Protein AF-A0A7S2UQR7-F1 (afdb_monomer)

Radius of gyration: 22.43 Å; Cα contacts (8 Å, |Δi|>4): 328; chains: 1; bounding box: 61×54×71 Å

Secondary structure (DSSP, 8-state):
-----PPPPEEEEEEES-TTTTHHHHHHHHHHHHHHHTT---TTT-SEEEEEEEES-HHHHHHHHHHHHHTT-TTTEEEEE-PPPHHHHHHHHHHHHHHHHHHHHTT--S-----------------PPP--HHHHHHHHTTSTTS-GGGSTTTS--S-TTS---SEEEEEE----EETT-GGGTS---SSSSPPPP--HHHHEETTHHHHHHHHHHHHHHHHTTSEEEE-------

Structure (mmCIF, N/CA/C/O backbone):
data_AF-A0A7S2UQR7-F1
#
_entry.id   AF-A0A7S2UQR7-F1
#
loop_
_atom_site.group_PDB
_atom_site.id
_atom_site.type_symbol
_atom_site.label_atom_id
_atom_site.label_alt_id
_atom_site.label_comp_id
_atom_site.label_asym_id
_atom_site.label_entity_id
_atom_site.label_seq_id
_atom_site.pdbx_PDB_ins_code
_atom_site.Cartn_x
_atom_site.Cartn_y
_atom_site.Cartn_z
_ato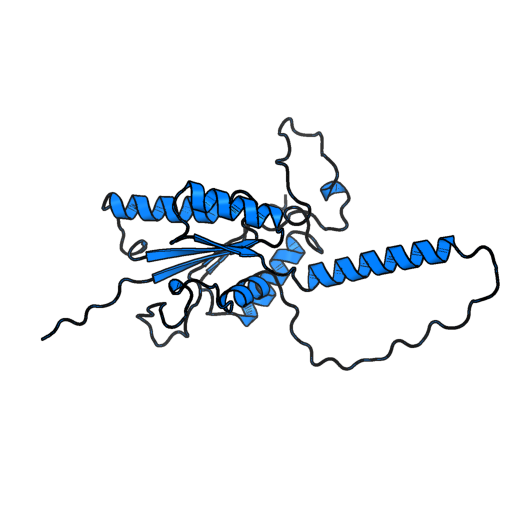m_site.occupancy
_atom_site.B_iso_or_equiv
_atom_site.auth_seq_id
_atom_site.auth_comp_id
_atom_site.auth_asym_id
_atom_site.auth_atom_id
_atom_site.pdbx_PDB_model_num
ATOM 1 N N . GLU A 1 1 ? -25.301 -5.519 37.101 1.00 41.19 1 GLU A N 1
ATOM 2 C CA . GLU A 1 1 ? -24.745 -5.962 35.806 1.00 41.19 1 GLU A CA 1
ATOM 3 C C . GLU A 1 1 ? -23.442 -5.220 35.563 1.00 41.19 1 GLU A C 1
ATOM 5 O O . GLU A 1 1 ? -23.430 -4.000 35.665 1.00 41.19 1 GLU A O 1
ATOM 10 N N . LYS A 1 2 ? -22.325 -5.925 35.349 1.00 42.78 2 LYS A N 1
ATOM 11 C CA . LYS A 1 2 ? -21.111 -5.275 34.840 1.00 42.78 2 LYS A CA 1
ATOM 12 C C . LYS A 1 2 ? -21.355 -5.074 33.348 1.00 42.78 2 LYS A C 1
ATOM 14 O O . LYS A 1 2 ? -21.487 -6.065 32.638 1.00 42.78 2 LYS A O 1
ATOM 19 N N . GLY A 1 3 ? -21.518 -3.822 32.922 1.00 45.03 3 GLY A N 1
ATOM 20 C CA . GLY A 1 3 ? -21.707 -3.488 31.513 1.00 45.03 3 GLY A CA 1
ATOM 21 C C . GLY A 1 3 ? -20.583 -4.109 30.695 1.00 45.03 3 GLY A C 1
ATOM 22 O O . GLY A 1 3 ? -19.411 -3.952 31.036 1.00 45.03 3 GLY A O 1
ATOM 23 N N . VAL A 1 4 ? -20.946 -4.873 29.669 1.00 48.19 4 VAL A N 1
ATOM 24 C CA . VAL A 1 4 ? -19.983 -5.387 28.699 1.00 48.19 4 VAL A CA 1
ATOM 25 C C . VAL A 1 4 ? -19.382 -4.165 28.014 1.00 48.19 4 VAL A C 1
ATOM 27 O O . VAL A 1 4 ? -20.073 -3.463 27.279 1.00 48.19 4 VAL A O 1
ATOM 30 N N . VAL A 1 5 ? -18.120 -3.864 28.318 1.00 47.12 5 VAL A N 1
ATOM 31 C CA . VAL A 1 5 ? -17.361 -2.843 27.596 1.00 47.12 5 VAL A CA 1
ATOM 32 C C . VAL A 1 5 ? -17.074 -3.436 26.228 1.00 47.12 5 VAL A C 1
ATOM 34 O O . VAL A 1 5 ? -16.226 -4.315 26.089 1.00 47.12 5 VAL A O 1
ATOM 37 N N . VAL A 1 6 ? -17.845 -3.007 25.238 1.00 49.56 6 VAL A N 1
ATOM 38 C CA . VAL A 1 6 ? -17.564 -3.312 23.841 1.00 49.56 6 VAL A CA 1
ATOM 39 C C . VAL A 1 6 ? -16.287 -2.549 23.477 1.00 49.56 6 VAL A C 1
ATOM 41 O O . VAL A 1 6 ? -16.260 -1.328 23.664 1.00 49.56 6 VAL A O 1
ATOM 44 N N . PRO A 1 7 ? -15.212 -3.222 23.031 1.00 52.62 7 PRO A N 1
ATOM 45 C CA . PRO A 1 7 ? -14.020 -2.519 22.587 1.00 52.62 7 PRO A CA 1
ATOM 46 C C . PRO A 1 7 ? -14.378 -1.611 21.400 1.00 52.62 7 PRO A C 1
ATOM 48 O O . PRO A 1 7 ? -15.213 -1.988 20.576 1.00 52.62 7 PRO A O 1
ATOM 51 N N . PRO A 1 8 ? -13.791 -0.407 21.309 1.00 61.16 8 PRO A N 1
ATOM 52 C CA . PRO A 1 8 ? -14.025 0.470 20.173 1.00 61.16 8 PRO A CA 1
ATOM 53 C C . PRO A 1 8 ? -13.631 -0.237 18.876 1.00 61.16 8 PRO A C 1
ATOM 55 O O . PRO A 1 8 ? -12.623 -0.943 18.822 1.00 61.16 8 PRO A O 1
ATOM 58 N N . LYS A 1 9 ? -14.438 -0.027 17.835 1.00 70.88 9 LYS A N 1
ATOM 59 C CA . LYS A 1 9 ? -14.241 -0.622 16.514 1.00 70.88 9 LYS A CA 1
ATOM 60 C C . LYS A 1 9 ? -12.843 -0.280 15.985 1.00 70.88 9 LYS A C 1
ATOM 62 O O . LYS A 1 9 ? -12.452 0.887 16.002 1.00 70.88 9 LYS A O 1
ATOM 67 N N . SER A 1 10 ? -12.087 -1.286 15.552 1.00 83.44 10 SER A N 1
ATOM 68 C CA . SER A 1 10 ? -10.782 -1.093 14.910 1.00 83.44 10 SER A CA 1
ATOM 69 C C . SER A 1 10 ? -10.934 -1.235 13.402 1.00 83.44 10 SER A C 1
ATOM 71 O O . SER A 1 10 ? -11.548 -2.190 12.929 1.00 83.44 10 SER A O 1
ATOM 73 N N . HIS A 1 11 ? -10.386 -0.274 12.672 1.00 89.94 11 HIS A N 1
ATOM 74 C CA . HIS A 1 11 ? -10.445 -0.168 11.227 1.00 89.94 11 HIS A CA 1
ATOM 75 C C . HIS A 1 11 ? -9.042 -0.159 10.636 1.00 89.94 11 HIS A C 1
ATOM 77 O O . HIS A 1 11 ? -8.143 0.499 11.172 1.00 89.94 11 HIS A O 1
ATOM 83 N N . VAL A 1 12 ? -8.861 -0.859 9.516 1.00 93.25 12 VAL A N 1
ATOM 84 C CA . VAL A 1 12 ? -7.546 -0.990 8.878 1.00 93.25 12 VAL A CA 1
ATOM 85 C C . VAL A 1 12 ? -7.649 -0.794 7.370 1.00 93.25 12 VAL A C 1
ATOM 87 O O . VAL A 1 12 ? -8.312 -1.563 6.673 1.00 93.25 12 VAL A O 1
ATOM 90 N N . GLY A 1 13 ? -6.964 0.226 6.858 1.00 96.19 13 GLY A N 1
ATOM 91 C CA . GLY A 1 13 ? -6.734 0.414 5.427 1.00 96.19 13 GLY A CA 1
ATOM 92 C C . GLY A 1 13 ? -5.378 -0.140 4.988 1.00 96.19 13 GLY A C 1
ATOM 93 O O . GLY A 1 13 ? -4.429 -0.194 5.773 1.00 96.19 13 GLY A O 1
ATOM 94 N N . LEU A 1 14 ? -5.286 -0.546 3.723 1.00 97.81 14 LEU A N 1
ATOM 95 C CA . LEU A 1 14 ? -4.053 -1.001 3.083 1.00 97.81 14 LEU A CA 1
ATOM 96 C C . LEU A 1 14 ? -3.678 -0.071 1.923 1.00 97.81 14 LEU A C 1
ATOM 98 O O . LEU A 1 14 ? -4.450 0.078 0.980 1.00 97.81 14 LEU A O 1
ATOM 102 N N . ASP A 1 15 ? -2.478 0.498 1.958 1.00 98.62 15 ASP A N 1
ATOM 103 C CA . ASP A 1 15 ? -1.878 1.220 0.834 1.00 98.62 15 ASP A CA 1
ATOM 104 C C . ASP A 1 15 ? -0.754 0.387 0.195 1.00 98.62 15 ASP A C 1
ATOM 106 O O . ASP A 1 15 ? 0.184 -0.053 0.875 1.00 98.62 15 ASP A O 1
ATOM 110 N N . ILE A 1 16 ? -0.863 0.130 -1.111 1.00 98.19 16 ILE A N 1
ATOM 111 C CA . ILE A 1 16 ? 0.070 -0.710 -1.873 1.00 98.19 16 ILE A CA 1
ATOM 112 C C . ILE A 1 16 ? 0.929 0.171 -2.774 1.00 98.19 16 ILE A C 1
ATOM 114 O O . ILE A 1 16 ? 0.417 0.750 -3.732 1.00 98.19 16 ILE A O 1
ATOM 118 N N . GLY A 1 17 ? 2.233 0.227 -2.490 1.00 96.88 17 GLY A N 1
ATOM 119 C CA . GLY A 1 17 ? 3.156 1.147 -3.156 1.00 96.88 17 GLY A CA 1
ATOM 120 C C . GLY A 1 17 ? 2.997 2.570 -2.620 1.00 96.88 17 GLY A C 1
ATOM 121 O O . GLY A 1 17 ? 2.595 3.472 -3.350 1.00 96.88 17 GLY A O 1
ATOM 122 N N . THR A 1 18 ? 3.265 2.764 -1.327 1.00 97.81 18 THR A N 1
ATOM 123 C CA . THR A 1 18 ? 3.016 4.049 -0.644 1.00 97.81 18 THR A CA 1
ATOM 124 C C . THR A 1 18 ? 3.963 5.176 -1.086 1.00 97.81 18 THR A C 1
ATOM 126 O O . THR A 1 18 ? 3.699 6.363 -0.849 1.00 97.81 18 THR A O 1
ATOM 129 N N . GLY A 1 19 ? 5.072 4.815 -1.743 1.00 96.56 19 GLY A N 1
ATOM 130 C CA . GLY A 1 19 ? 6.118 5.721 -2.195 1.00 96.56 19 GLY A CA 1
ATOM 131 C C . GLY A 1 19 ? 6.849 6.407 -1.042 1.00 96.56 19 GLY A C 1
ATOM 132 O O . GLY A 1 19 ? 6.481 6.309 0.129 1.00 96.56 19 GLY A O 1
ATOM 133 N N . ALA A 1 20 ? 7.881 7.184 -1.367 1.00 96.38 20 ALA A N 1
ATOM 134 C CA . ALA A 1 20 ? 8.677 7.894 -0.358 1.00 96.38 20 ALA A CA 1
ATOM 135 C C . ALA A 1 20 ? 7.859 8.866 0.519 1.00 96.38 20 ALA A C 1
ATOM 137 O O . ALA A 1 20 ? 8.236 9.159 1.654 1.00 96.38 20 ALA A O 1
ATOM 138 N N . SER A 1 21 ? 6.747 9.391 -0.006 1.00 97.25 21 SER A N 1
ATOM 139 C CA . SER A 1 21 ? 5.923 10.384 0.691 1.00 97.25 21 SER A CA 1
ATOM 140 C C . SER A 1 21 ? 4.967 9.786 1.723 1.00 97.25 21 SER A C 1
ATOM 142 O O . SER A 1 21 ? 4.626 10.490 2.671 1.00 97.25 21 SER A O 1
ATOM 144 N N . CYS A 1 22 ? 4.545 8.523 1.571 1.00 98.38 22 CYS A N 1
ATOM 145 C CA . CYS A 1 22 ? 3.496 7.911 2.395 1.00 98.38 22 CYS A CA 1
ATOM 146 C C . CYS A 1 22 ? 2.185 8.732 2.398 1.00 98.38 22 CYS A C 1
ATOM 148 O O . CYS A 1 22 ? 1.515 8.881 3.424 1.00 98.38 22 CYS A O 1
ATOM 150 N N . ILE A 1 23 ? 1.849 9.358 1.262 1.00 98.19 23 ILE A N 1
ATOM 151 C CA . ILE A 1 23 ? 0.856 10.440 1.235 1.00 98.19 23 ILE A CA 1
ATOM 152 C C . ILE A 1 23 ? -0.571 9.965 1.529 1.00 98.19 23 ILE A C 1
ATOM 154 O O . ILE A 1 23 ? -1.277 10.644 2.275 1.00 98.19 23 ILE A O 1
ATOM 158 N N . TYR A 1 24 ? -1.010 8.814 1.003 1.00 98.38 24 TYR A N 1
ATOM 159 C CA . TYR A 1 24 ? -2.371 8.332 1.263 1.00 98.38 24 TYR A CA 1
ATOM 160 C C . TYR A 1 24 ? -2.589 7.985 2.745 1.00 98.38 24 TYR A C 1
ATOM 162 O O . TYR A 1 24 ? -3.554 8.502 3.315 1.00 98.38 24 TYR A O 1
ATOM 170 N N . PRO A 1 25 ? -1.701 7.219 3.416 1.00 98.50 25 PRO A N 1
ATOM 171 C CA . PRO A 1 25 ? -1.816 6.966 4.848 1.00 98.50 25 PRO A CA 1
ATOM 172 C C . PRO A 1 25 ? -1.814 8.241 5.691 1.00 98.50 25 PRO A C 1
ATOM 174 O O . PRO A 1 25 ? -2.664 8.388 6.571 1.00 98.50 25 PRO A O 1
ATOM 177 N N . LEU A 1 26 ? -0.899 9.176 5.408 1.00 98.56 26 LEU A N 1
ATOM 178 C CA . LEU A 1 26 ? -0.785 10.429 6.156 1.00 98.56 26 LEU A CA 1
ATOM 179 C C . LEU A 1 26 ? -2.048 11.285 6.033 1.00 98.56 26 LEU A C 1
ATOM 181 O O . LEU A 1 26 ? -2.569 11.743 7.051 1.00 98.56 26 LEU A O 1
ATOM 185 N N . LEU A 1 27 ? -2.558 11.480 4.813 1.00 98.25 27 LEU A N 1
ATOM 186 C CA . LEU A 1 27 ? -3.778 12.258 4.584 1.00 98.25 27 LEU A CA 1
ATOM 187 C C . LEU A 1 27 ? -4.989 11.602 5.243 1.00 98.25 27 LEU A C 1
ATOM 189 O O . LEU A 1 27 ? -5.753 12.282 5.925 1.00 98.25 27 LEU A O 1
ATOM 193 N N . PHE A 1 28 ? -5.150 10.290 5.060 1.00 97.06 28 PHE A N 1
ATOM 194 C CA . PHE A 1 28 ? -6.303 9.561 5.571 1.00 97.06 28 PHE A CA 1
ATOM 195 C C . PHE A 1 28 ? -6.356 9.584 7.100 1.00 97.06 28 PHE A C 1
ATOM 197 O O . PHE A 1 28 ? -7.358 10.012 7.672 1.00 97.06 28 PHE A O 1
ATOM 204 N N . VAL A 1 29 ? -5.269 9.185 7.771 1.00 96.31 29 VAL A N 1
ATOM 205 C CA . VAL A 1 29 ? -5.234 9.138 9.239 1.00 96.31 29 VAL A CA 1
ATOM 206 C C . VAL A 1 29 ? -5.388 10.535 9.829 1.00 96.31 29 VAL A C 1
ATOM 208 O O . VAL A 1 29 ? -6.177 10.699 10.753 1.00 96.31 29 VAL A O 1
ATOM 211 N N . THR A 1 30 ? -4.708 11.545 9.277 1.00 95.31 30 THR A N 1
ATOM 212 C CA . THR A 1 30 ? -4.834 12.934 9.755 1.00 95.31 30 THR A CA 1
ATOM 213 C C . THR A 1 30 ? -6.262 13.455 9.620 1.00 95.31 30 THR A C 1
ATOM 215 O O . THR A 1 30 ? -6.781 14.072 10.546 1.00 95.31 30 THR A O 1
ATOM 218 N N . TYR A 1 31 ? -6.914 13.206 8.482 1.00 93.94 31 TYR A N 1
ATOM 219 C CA . TYR A 1 31 ? -8.290 13.643 8.263 1.00 93.94 31 TYR A CA 1
ATOM 220 C C . TYR A 1 31 ? -9.243 13.001 9.274 1.00 93.94 31 TYR A C 1
ATOM 222 O O . TYR A 1 31 ? -10.019 13.696 9.927 1.00 93.94 31 TYR A O 1
ATOM 230 N N . VAL A 1 32 ? -9.160 11.680 9.447 1.00 91.31 32 VAL A N 1
ATOM 231 C CA . VAL A 1 32 ? -10.061 10.961 10.351 1.00 91.31 32 VAL A CA 1
ATOM 232 C C . VAL A 1 32 ? -9.842 11.373 11.807 1.00 91.31 32 VAL A C 1
ATOM 234 O O . VAL A 1 32 ? -10.818 11.600 12.519 1.00 91.31 32 VAL A O 1
ATOM 237 N N . THR A 1 33 ? -8.591 11.528 12.254 1.00 88.69 33 THR A N 1
ATOM 238 C CA . THR A 1 33 ? -8.317 11.954 13.635 1.00 88.69 33 THR A CA 1
ATOM 239 C C . THR A 1 33 ? -8.808 13.373 13.911 1.00 88.69 33 THR A C 1
ATOM 241 O O . THR A 1 33 ? -9.322 13.621 14.999 1.00 88.69 33 THR A O 1
ATOM 244 N N . GLN A 1 34 ? -8.708 14.289 12.941 1.00 88.38 34 GLN A N 1
ATOM 245 C CA . GLN A 1 34 ? -9.245 15.649 13.070 1.00 88.38 34 GLN A CA 1
ATOM 246 C C . GLN A 1 34 ? -10.773 15.648 13.178 1.00 88.38 34 GLN A C 1
ATOM 248 O O . GLN A 1 34 ? -11.321 16.222 14.114 1.00 88.38 34 GLN A O 1
ATOM 253 N N . GLN A 1 35 ? -11.460 14.923 12.292 1.00 87.50 35 GLN A N 1
ATOM 254 C CA . GLN A 1 35 ? -12.926 14.822 12.309 1.00 87.50 35 GLN A CA 1
ATOM 255 C C . GLN A 1 35 ? -13.460 14.256 13.636 1.00 87.50 35 GLN A C 1
ATOM 257 O O . GLN A 1 35 ? -14.486 14.706 14.145 1.00 87.50 35 GLN A O 1
ATOM 262 N N . GLN A 1 36 ? -12.739 13.301 14.231 1.00 85.31 36 GLN A N 1
ATOM 263 C CA . GLN A 1 36 ? -13.065 12.748 15.549 1.00 85.31 36 GLN A CA 1
ATOM 264 C C . GLN A 1 36 ? -12.849 13.761 16.686 1.00 85.31 36 GLN A C 1
ATOM 266 O O . GLN A 1 36 ? -13.628 13.789 17.637 1.00 85.31 36 GLN A O 1
ATOM 271 N N . GLN A 1 37 ? -11.811 14.599 16.606 1.00 83.50 37 GLN A N 1
ATOM 272 C CA . GLN A 1 37 ? -11.524 15.626 17.617 1.00 83.50 37 GLN A CA 1
ATOM 273 C C . GLN A 1 37 ? -12.522 16.784 17.586 1.00 83.50 37 GLN A C 1
ATOM 275 O O . GLN A 1 37 ? -12.914 17.276 18.645 1.00 83.50 37 GLN A O 1
ATOM 280 N N . ASP A 1 38 ? -12.965 17.179 16.394 1.00 83.62 38 ASP A N 1
ATOM 281 C CA . ASP A 1 38 ? -13.905 18.287 16.203 1.00 83.62 38 ASP A CA 1
ATOM 282 C C . ASP A 1 38 ? -15.352 17.919 16.591 1.00 83.62 38 ASP A C 1
ATOM 284 O O . ASP A 1 38 ? -16.248 18.762 16.563 1.00 83.62 38 ASP A O 1
ATOM 288 N N . GLY A 1 39 ? -15.597 16.664 16.992 1.00 75.75 39 GLY A N 1
ATOM 289 C CA . GLY A 1 39 ? -16.932 16.169 17.328 1.00 75.75 39 GLY A CA 1
ATOM 290 C C . GLY A 1 39 ? -17.836 15.982 16.105 1.00 75.75 39 GLY A C 1
ATOM 291 O O . GLY A 1 39 ? -19.035 15.759 16.266 1.00 75.75 39 GLY A O 1
ATOM 292 N N . GLU A 1 40 ? -17.272 16.027 14.893 1.00 73.06 40 GLU A N 1
ATOM 293 C CA . GLU A 1 40 ? -17.943 15.709 13.624 1.00 73.06 40 GLU A CA 1
ATOM 294 C C . GLU A 1 40 ? -17.909 14.196 13.321 1.00 73.06 40 GLU A C 1
ATOM 296 O O . GLU A 1 40 ? -18.050 13.754 12.178 1.00 73.06 40 GLU A O 1
ATOM 301 N N . GLU A 1 41 ? -17.736 13.368 14.355 1.00 67.44 41 GLU A N 1
ATOM 302 C CA . GLU A 1 41 ? -17.733 11.915 14.245 1.00 67.44 41 GLU A CA 1
ATOM 303 C C . GLU A 1 41 ? -19.105 11.427 13.761 1.00 67.44 41 GLU A C 1
ATOM 305 O O . GLU A 1 41 ? -20.090 11.345 14.497 1.00 67.44 41 GLU A O 1
ATOM 310 N N . THR A 1 42 ? -19.182 11.078 12.480 1.00 68.00 42 THR A N 1
ATOM 311 C CA . THR A 1 42 ? -20.291 10.268 11.978 1.00 68.00 42 THR A CA 1
ATOM 312 C C . THR A 1 42 ? -20.111 8.826 12.452 1.00 68.00 42 THR A C 1
ATOM 314 O O . THR A 1 42 ? -18.983 8.362 12.623 1.00 68.00 42 THR A O 1
ATOM 317 N N . ASN A 1 43 ? -21.203 8.057 12.562 1.00 67.94 43 ASN A N 1
ATOM 318 C CA . ASN A 1 43 ? -21.126 6.609 12.827 1.00 67.94 43 ASN A CA 1
ATOM 319 C C . ASN A 1 43 ? -20.135 5.879 11.891 1.00 67.94 43 ASN A C 1
ATOM 321 O O . ASN A 1 43 ? -19.575 4.850 12.261 1.00 67.94 43 ASN A O 1
ATOM 325 N N . SER A 1 44 ? -19.910 6.405 10.681 1.00 71.94 44 SER A N 1
ATOM 326 C CA . SER A 1 44 ? -19.001 5.831 9.685 1.00 71.94 44 SER A CA 1
ATOM 327 C C . SER A 1 44 ? -17.518 6.065 9.979 1.00 71.94 44 SER A C 1
ATOM 329 O O . SER A 1 44 ? -16.697 5.299 9.486 1.00 71.94 44 SER A O 1
ATOM 331 N N . LEU A 1 45 ? -17.168 7.097 10.752 1.00 77.94 45 LEU A N 1
ATOM 332 C CA . LEU A 1 45 ? -15.783 7.425 11.117 1.00 77.94 45 LEU A CA 1
ATOM 333 C C . LEU A 1 45 ? -15.433 7.013 12.545 1.00 77.94 45 LEU A C 1
ATOM 335 O O . LEU A 1 45 ? -14.301 7.226 12.973 1.00 77.94 45 LEU A O 1
ATOM 339 N N . SER A 1 46 ? -16.372 6.403 13.267 1.00 80.38 46 SER A N 1
ATOM 340 C CA . SER A 1 46 ? -16.126 6.001 14.644 1.00 80.38 46 SER A CA 1
ATOM 341 C C . SER A 1 46 ? -15.081 4.902 14.793 1.00 80.38 46 SER A C 1
ATOM 343 O O . SER A 1 46 ? -14.939 4.042 13.923 1.00 80.38 46 SER A O 1
ATOM 345 N N . GLY A 1 47 ? -14.366 4.921 15.918 1.00 84.38 47 GLY A N 1
ATOM 346 C CA . GLY A 1 47 ? -13.353 3.918 16.250 1.00 84.38 47 GLY A CA 1
ATOM 347 C C . GLY A 1 47 ? -11.922 4.286 15.842 1.00 84.38 47 GLY A C 1
ATOM 348 O O . GLY A 1 47 ? -11.618 5.413 15.457 1.00 84.38 47 GLY A O 1
ATOM 349 N N . SER A 1 48 ? -10.998 3.335 15.975 1.00 87.56 48 SER A N 1
ATOM 350 C CA . SER A 1 48 ? -9.584 3.554 15.656 1.00 87.56 48 SER A CA 1
ATOM 351 C C . SER A 1 48 ? -9.297 3.199 14.206 1.00 87.56 48 SER A C 1
ATOM 353 O O . SER A 1 48 ? -9.350 2.027 13.854 1.00 87.56 48 SER A O 1
ATOM 355 N N . TRP A 1 49 ? -8.903 4.182 13.400 1.00 93.00 49 TRP A N 1
ATOM 356 C CA . TRP A 1 49 ? -8.431 3.956 12.036 1.00 93.00 49 TRP A CA 1
ATOM 357 C C . TRP A 1 49 ? -6.911 3.858 11.982 1.00 93.00 49 TRP A C 1
ATOM 359 O O . TRP A 1 49 ? -6.213 4.753 12.460 1.00 93.00 49 TRP A O 1
ATOM 369 N N . ASN A 1 50 ? -6.420 2.775 11.388 1.00 95.44 50 ASN A N 1
ATOM 370 C CA . ASN A 1 50 ? -5.005 2.506 11.174 1.00 95.44 50 ASN A CA 1
ATOM 371 C C . ASN A 1 50 ? -4.745 2.208 9.688 1.00 95.44 50 ASN A C 1
ATOM 373 O O . ASN A 1 50 ? -5.651 1.805 8.956 1.00 95.44 50 ASN A O 1
ATOM 377 N N . MET A 1 51 ? -3.507 2.395 9.239 1.00 97.50 51 MET A N 1
ATOM 378 C CA . MET A 1 51 ? -3.087 2.137 7.861 1.00 97.50 51 MET A CA 1
ATOM 379 C C . MET A 1 51 ? -1.837 1.255 7.842 1.00 97.50 51 MET A C 1
ATOM 381 O O . MET A 1 51 ? -0.820 1.596 8.451 1.00 97.50 51 MET A O 1
ATOM 385 N N . LEU A 1 52 ? -1.887 0.153 7.095 1.00 97.12 52 LEU A N 1
ATOM 386 C CA . LEU A 1 52 ? -0.693 -0.567 6.660 1.00 97.12 52 LEU A CA 1
ATOM 387 C C . LEU A 1 52 ? -0.260 -0.003 5.308 1.00 97.12 52 LEU A C 1
ATOM 389 O O . LEU A 1 52 ? -1.035 0.001 4.356 1.00 97.12 52 LEU A O 1
ATOM 393 N N . ALA A 1 53 ? 0.976 0.460 5.225 1.00 98.31 53 ALA A N 1
ATOM 394 C CA . ALA A 1 53 ? 1.560 1.025 4.023 1.00 98.31 53 ALA A CA 1
ATOM 395 C C . ALA A 1 53 ? 2.699 0.118 3.556 1.00 98.31 53 ALA A C 1
ATOM 397 O O . ALA A 1 53 ? 3.628 -0.164 4.312 1.00 98.31 53 ALA A O 1
ATOM 398 N N . THR A 1 54 ? 2.629 -0.372 2.325 1.00 97.94 54 THR A N 1
ATOM 399 C CA . THR A 1 54 ? 3.637 -1.292 1.783 1.00 97.94 54 THR A CA 1
ATOM 400 C C . THR A 1 54 ? 4.449 -0.619 0.694 1.00 97.94 54 THR A C 1
ATOM 402 O O . THR A 1 54 ? 3.921 0.161 -0.098 1.00 97.94 54 THR A O 1
ATOM 405 N N . GLU A 1 55 ? 5.742 -0.917 0.660 1.00 97.19 55 GLU A N 1
ATOM 406 C CA . GLU A 1 55 ? 6.664 -0.393 -0.340 1.00 97.19 55 GLU A CA 1
ATOM 407 C C . GLU A 1 55 ? 7.693 -1.465 -0.706 1.00 97.19 55 GLU A C 1
ATOM 409 O O . GLU A 1 55 ? 8.114 -2.232 0.157 1.00 97.19 55 GLU A O 1
ATOM 414 N N . VAL A 1 56 ? 8.073 -1.553 -1.979 1.00 95.19 56 VAL A N 1
ATOM 415 C CA . VAL A 1 56 ? 9.052 -2.530 -2.480 1.00 95.19 56 VAL A CA 1
ATOM 416 C C . VAL A 1 56 ? 10.463 -1.939 -2.540 1.00 95.19 56 VAL A C 1
ATOM 418 O O . VAL A 1 56 ? 11.444 -2.672 -2.418 1.00 95.19 56 VAL A O 1
ATOM 421 N N . ASP A 1 57 ? 10.579 -0.616 -2.687 1.00 94.50 57 ASP A N 1
ATOM 422 C CA . ASP A 1 57 ? 11.864 0.078 -2.685 1.00 94.50 57 ASP A CA 1
ATOM 423 C C . ASP A 1 57 ? 12.306 0.455 -1.261 1.00 94.50 57 ASP A C 1
ATOM 425 O O . ASP A 1 57 ? 11.617 1.157 -0.519 1.00 94.50 57 ASP A O 1
ATOM 429 N N . ALA A 1 58 ? 13.499 0.009 -0.865 1.00 95.62 58 ALA A N 1
ATOM 430 C CA . ALA A 1 58 ? 14.004 0.218 0.491 1.00 95.62 58 ALA A CA 1
ATOM 431 C C . ALA A 1 58 ? 14.262 1.699 0.827 1.00 95.62 58 ALA A C 1
ATOM 433 O O . ALA A 1 58 ? 14.123 2.092 1.991 1.00 95.62 58 ALA A O 1
ATOM 434 N N . VAL A 1 59 ? 14.625 2.524 -0.163 1.00 95.75 59 VAL A N 1
ATOM 435 C CA . VAL A 1 59 ? 14.883 3.957 0.038 1.00 95.75 59 VAL A CA 1
ATOM 436 C C . VAL A 1 59 ? 13.561 4.695 0.238 1.00 95.75 59 VAL A C 1
ATOM 438 O O . VAL A 1 59 ? 13.429 5.428 1.223 1.00 95.75 59 VAL A O 1
ATOM 441 N N . SER A 1 60 ? 12.563 4.442 -0.613 1.00 96.12 60 SER A N 1
ATOM 442 C CA . SER A 1 60 ? 11.202 4.963 -0.457 1.00 96.12 60 SER A CA 1
ATOM 443 C C . SER A 1 60 ? 10.580 4.505 0.863 1.00 96.12 60 SER A C 1
ATOM 445 O O . SER A 1 60 ? 10.070 5.340 1.606 1.00 96.12 60 SER A O 1
ATOM 447 N N . ALA A 1 61 ? 10.714 3.230 1.246 1.00 97.31 61 ALA A N 1
ATOM 448 C CA . ALA A 1 61 ? 10.214 2.731 2.530 1.00 97.31 61 ALA A CA 1
ATOM 449 C C . ALA A 1 61 ? 10.864 3.444 3.732 1.00 97.31 61 ALA A C 1
ATOM 451 O O . ALA A 1 61 ? 10.193 3.760 4.717 1.00 97.31 61 ALA A O 1
ATOM 452 N N . SER A 1 62 ? 12.173 3.711 3.666 1.00 98.19 62 SER A N 1
ATOM 453 C CA . SER A 1 62 ? 12.899 4.453 4.705 1.00 98.19 62 SER A CA 1
ATOM 454 C C . SER A 1 62 ? 12.410 5.903 4.816 1.00 98.19 62 SER A C 1
ATOM 456 O O . SER A 1 62 ? 12.103 6.374 5.914 1.00 98.19 62 SER A O 1
ATOM 458 N N . ALA A 1 63 ? 12.254 6.592 3.682 1.00 98.31 63 ALA A N 1
ATOM 459 C CA . ALA A 1 63 ? 11.721 7.952 3.639 1.00 98.31 63 ALA A CA 1
ATOM 460 C C . ALA A 1 63 ? 10.268 8.026 4.146 1.00 98.31 63 ALA A C 1
ATOM 462 O O . ALA A 1 63 ? 9.940 8.895 4.954 1.00 98.31 63 ALA A O 1
ATOM 463 N N . ALA A 1 64 ? 9.422 7.072 3.753 1.00 98.56 64 ALA A N 1
ATOM 464 C CA . ALA A 1 64 ? 8.039 6.963 4.206 1.00 98.56 64 ALA A CA 1
ATOM 465 C C . ALA A 1 64 ? 7.947 6.811 5.731 1.00 98.56 64 ALA A C 1
ATOM 467 O O . ALA A 1 64 ? 7.175 7.523 6.376 1.00 98.56 64 ALA A O 1
ATOM 468 N N . ARG A 1 65 ? 8.783 5.952 6.335 1.00 98.62 65 ARG A N 1
ATOM 469 C CA . ARG A 1 65 ? 8.880 5.823 7.802 1.00 98.62 65 ARG A CA 1
ATOM 470 C C . ARG A 1 65 ? 9.292 7.131 8.469 1.00 98.62 65 ARG A C 1
ATOM 472 O O . ARG A 1 65 ? 8.679 7.518 9.462 1.00 98.62 65 ARG A O 1
ATOM 479 N N . ALA A 1 66 ? 10.286 7.828 7.916 1.00 98.62 66 ALA A N 1
ATOM 480 C CA . ALA A 1 66 ? 10.724 9.120 8.441 1.00 98.62 66 ALA A CA 1
ATOM 481 C C . ALA A 1 66 ? 9.602 10.172 8.383 1.00 98.62 66 ALA A C 1
ATOM 483 O O . ALA A 1 66 ? 9.413 10.916 9.344 1.00 98.62 66 ALA A O 1
ATOM 484 N N . ASN A 1 67 ? 8.811 10.191 7.307 1.00 98.75 67 ASN A N 1
ATOM 485 C CA . ASN A 1 67 ? 7.660 11.085 7.169 1.00 98.75 67 ASN A CA 1
ATOM 486 C C . ASN A 1 67 ? 6.547 10.759 8.176 1.00 98.75 67 ASN A C 1
ATOM 488 O O . ASN A 1 67 ? 6.012 11.668 8.812 1.00 98.75 67 ASN A O 1
ATOM 492 N N . VAL A 1 68 ? 6.231 9.478 8.382 1.00 98.69 68 VAL A N 1
ATOM 493 C CA . VAL A 1 68 ? 5.275 9.040 9.415 1.00 98.69 68 VAL A CA 1
ATOM 494 C C . VAL A 1 68 ? 5.732 9.467 10.812 1.00 98.69 68 VAL A C 1
ATOM 496 O O . VAL A 1 68 ? 4.945 10.034 11.572 1.00 98.69 68 VAL A O 1
ATOM 499 N N . GLN A 1 69 ? 7.012 9.265 11.132 1.00 98.44 69 GLN A N 1
ATOM 500 C CA . GLN A 1 69 ? 7.586 9.651 12.420 1.00 98.44 69 GLN A CA 1
ATOM 501 C C . GLN A 1 69 ? 7.606 11.174 12.618 1.00 98.44 69 GLN A C 1
ATOM 503 O O . GLN A 1 69 ? 7.273 11.655 13.699 1.00 98.44 69 GLN A O 1
ATOM 508 N N . ALA A 1 70 ? 7.946 11.947 11.583 1.00 98.38 70 ALA A N 1
ATOM 509 C CA . ALA A 1 70 ? 7.942 13.410 11.639 1.00 98.38 70 ALA A CA 1
ATOM 510 C C . ALA A 1 70 ? 6.543 13.987 11.925 1.00 98.38 70 ALA A C 1
ATOM 512 O O . ALA A 1 70 ? 6.430 15.041 12.551 1.00 98.38 70 ALA A O 1
ATOM 513 N N . ASN A 1 71 ? 5.488 13.273 11.520 1.00 97.94 71 ASN A N 1
ATOM 514 C CA . ASN A 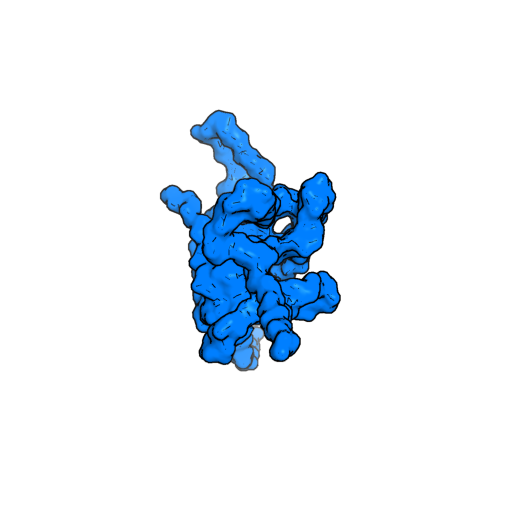1 71 ? 4.095 13.621 11.802 1.00 97.94 71 ASN A CA 1
ATOM 515 C C . ASN A 1 71 ? 3.544 12.968 13.084 1.00 97.94 71 ASN A C 1
ATOM 517 O O . ASN A 1 71 ? 2.384 13.190 13.411 1.00 97.94 71 ASN A O 1
ATOM 521 N N . GLN A 1 72 ? 4.355 12.202 13.827 1.00 97.81 72 GLN A N 1
ATOM 522 C CA . GLN A 1 72 ? 3.963 11.514 15.069 1.00 97.81 72 GLN A CA 1
ATOM 523 C C . GLN A 1 72 ? 2.795 10.524 14.881 1.00 97.81 72 GLN A C 1
ATOM 525 O O . GLN A 1 72 ? 1.949 10.369 15.760 1.00 97.81 72 GLN A O 1
ATOM 530 N N . LEU A 1 73 ? 2.741 9.850 13.727 1.00 97.44 73 LEU A N 1
ATOM 531 C CA . LEU A 1 73 ? 1.659 8.922 13.369 1.00 97.44 73 LEU A CA 1
ATOM 532 C C . LEU A 1 73 ? 2.090 7.447 13.343 1.00 97.44 73 LEU A C 1
ATOM 534 O O . LEU A 1 73 ? 1.330 6.602 12.876 1.00 97.44 73 LEU A O 1
ATOM 538 N N . GLN A 1 74 ? 3.272 7.104 13.859 1.00 97.06 74 GLN A N 1
ATOM 539 C CA . GLN A 1 74 ? 3.807 5.733 13.836 1.00 97.06 74 GLN A CA 1
ATOM 540 C C . GLN A 1 74 ? 2.941 4.697 14.574 1.00 97.06 74 GLN A C 1
ATOM 542 O O . GLN A 1 74 ? 2.994 3.516 14.245 1.00 97.06 74 GLN A O 1
ATOM 547 N N . ASP A 1 75 ? 2.110 5.127 15.527 1.00 94.75 75 ASP A N 1
ATOM 548 C CA . ASP A 1 75 ? 1.191 4.232 16.246 1.00 94.75 75 ASP A CA 1
ATOM 549 C C . ASP A 1 75 ? -0.059 3.879 15.416 1.00 94.75 75 ASP A C 1
ATOM 551 O O . ASP A 1 75 ? -0.763 2.917 15.725 1.00 94.75 75 ASP A O 1
ATOM 555 N N . LYS A 1 76 ? -0.332 4.657 14.356 1.00 95.94 76 LYS A N 1
ATOM 556 C CA . LYS A 1 76 ? -1.500 4.540 13.466 1.00 95.94 76 LYS A CA 1
ATOM 557 C C . LYS A 1 76 ? -1.134 4.089 12.053 1.00 95.94 76 LYS A C 1
ATOM 559 O O . LYS A 1 76 ? -1.966 3.503 11.367 1.00 95.94 76 LYS A O 1
ATOM 564 N N . ILE A 1 77 ? 0.081 4.388 11.598 1.00 97.75 77 ILE A N 1
ATOM 565 C CA . ILE A 1 77 ? 0.570 4.071 10.257 1.00 97.75 77 ILE A CA 1
ATOM 566 C C . ILE A 1 77 ? 1.811 3.200 10.390 1.00 97.75 77 ILE A C 1
ATOM 568 O O . ILE A 1 77 ? 2.828 3.633 10.931 1.00 97.75 77 ILE A O 1
ATOM 572 N N . HIS A 1 78 ? 1.748 1.993 9.840 1.00 97.38 78 HIS A N 1
ATOM 573 C CA . HIS A 1 78 ? 2.876 1.074 9.820 1.00 97.38 78 HIS A CA 1
ATOM 574 C C . HIS A 1 78 ? 3.379 0.890 8.390 1.00 97.38 78 HIS A C 1
ATOM 576 O O . HIS A 1 78 ? 2.627 0.461 7.520 1.00 97.38 78 HIS A O 1
ATOM 582 N N . VAL A 1 79 ? 4.648 1.230 8.142 1.00 98.06 79 VAL A N 1
ATOM 583 C CA . VAL A 1 79 ? 5.274 1.116 6.817 1.00 98.06 79 VAL A CA 1
ATOM 584 C C . VAL A 1 79 ? 6.159 -0.128 6.758 1.00 98.06 79 VAL A C 1
ATOM 586 O O . VAL A 1 79 ? 7.140 -0.238 7.506 1.00 98.06 79 VAL A O 1
ATOM 589 N N . VAL A 1 80 ? 5.875 -1.029 5.819 1.00 96.38 80 VAL A N 1
ATOM 590 C CA . VAL A 1 80 ? 6.585 -2.303 5.650 1.00 96.38 80 VAL A CA 1
ATOM 591 C C . VAL A 1 80 ? 7.256 -2.381 4.285 1.00 96.38 80 VAL A C 1
ATOM 593 O O . VAL A 1 80 ? 6.656 -2.071 3.259 1.00 96.38 80 VAL A O 1
ATOM 596 N N . LEU A 1 81 ? 8.513 -2.833 4.295 1.00 96.31 81 LEU A N 1
ATOM 597 C CA . LEU A 1 81 ? 9.225 -3.201 3.077 1.00 96.31 81 LEU A CA 1
ATOM 598 C C . LEU A 1 81 ? 8.763 -4.602 2.665 1.00 96.31 81 LEU A C 1
ATOM 600 O O . LEU A 1 81 ? 8.933 -5.550 3.433 1.00 96.31 81 LEU A O 1
ATOM 604 N N . VAL A 1 82 ? 8.192 -4.736 1.474 1.00 95.75 82 VAL A N 1
ATOM 605 C CA . VAL A 1 82 ? 7.707 -6.013 0.939 1.00 95.75 82 VAL A CA 1
ATOM 606 C C . VAL A 1 82 ? 8.629 -6.544 -0.149 1.00 95.75 82 VAL A C 1
ATOM 608 O O . VAL A 1 82 ? 9.397 -5.812 -0.769 1.00 95.75 82 VAL A O 1
ATOM 611 N N . LYS A 1 83 ? 8.547 -7.852 -0.398 1.00 93.75 83 LYS A N 1
ATOM 612 C CA . LYS A 1 83 ? 9.236 -8.465 -1.535 1.00 93.75 83 LYS A CA 1
ATOM 613 C C . LYS A 1 83 ? 8.553 -8.058 -2.848 1.00 93.75 83 LYS A C 1
ATOM 615 O O . LYS A 1 83 ? 7.324 -7.945 -2.864 1.00 93.75 83 LYS A O 1
ATOM 620 N N . PRO A 1 84 ? 9.308 -7.942 -3.956 1.00 94.56 84 PRO A N 1
ATOM 621 C CA . PRO A 1 84 ? 8.713 -7.807 -5.279 1.00 94.56 84 PRO A CA 1
ATOM 622 C C . PRO A 1 84 ? 7.749 -8.959 -5.590 1.00 94.56 84 PRO A C 1
ATOM 624 O O . PRO A 1 84 ? 7.901 -10.080 -5.085 1.00 94.56 84 PRO A O 1
ATOM 627 N N . THR A 1 85 ? 6.757 -8.664 -6.427 1.00 95.38 85 THR A N 1
ATOM 628 C CA . THR A 1 85 ? 5.796 -9.653 -6.939 1.00 95.38 85 THR A CA 1
ATOM 629 C C . THR A 1 85 ? 6.493 -10.713 -7.788 1.00 95.38 85 THR A C 1
ATOM 631 O O . THR A 1 85 ? 7.579 -10.477 -8.324 1.00 95.38 85 THR A O 1
ATOM 634 N N . ASP A 1 86 ? 5.856 -11.870 -7.970 1.00 95.19 86 ASP A N 1
ATOM 635 C CA . ASP A 1 86 ? 6.437 -12.934 -8.796 1.00 95.19 86 ASP A CA 1
ATOM 636 C C . ASP A 1 86 ? 6.638 -12.472 -10.252 1.00 95.19 86 ASP A C 1
ATOM 638 O O . ASP A 1 86 ? 7.604 -12.878 -10.893 1.00 95.19 86 ASP A O 1
ATOM 642 N N . ALA A 1 87 ? 5.778 -11.579 -10.762 1.00 92.88 87 ALA A N 1
ATOM 643 C CA . ALA A 1 87 ? 5.932 -10.984 -12.090 1.00 92.88 87 ALA A CA 1
ATOM 644 C C . ALA A 1 87 ? 7.215 -10.140 -12.200 1.00 92.88 87 ALA A C 1
ATOM 646 O O . ALA A 1 87 ? 7.978 -10.305 -13.150 1.00 92.88 87 ALA A O 1
ATOM 647 N N . GLN A 1 88 ? 7.483 -9.281 -11.211 1.00 91.44 88 GLN A N 1
ATOM 648 C CA . GLN A 1 88 ? 8.701 -8.460 -11.171 1.00 91.44 88 GLN A CA 1
ATOM 649 C C . GLN A 1 88 ? 9.961 -9.329 -11.051 1.00 91.44 88 GLN A C 1
ATOM 651 O O . GLN A 1 88 ? 10.950 -9.091 -11.737 1.00 91.44 88 GLN A O 1
ATOM 656 N N . GLN A 1 89 ? 9.910 -10.382 -10.229 1.00 91.12 89 GLN A N 1
ATOM 657 C CA . GLN A 1 89 ? 11.034 -11.308 -10.058 1.00 91.12 89 GLN A CA 1
ATOM 658 C C . GLN A 1 89 ? 11.325 -12.122 -11.326 1.00 91.12 89 GLN A C 1
ATOM 660 O O . GLN A 1 89 ? 12.485 -12.353 -11.662 1.00 91.12 89 GLN A O 1
ATOM 665 N N . GLN A 1 90 ? 10.286 -12.573 -12.037 1.00 89.00 90 GLN A N 1
ATOM 666 C CA . GLN A 1 90 ? 10.448 -13.300 -13.300 1.00 89.00 90 GLN A CA 1
ATOM 667 C C . GLN A 1 90 ? 11.108 -12.427 -14.369 1.00 89.00 90 GLN A C 1
ATOM 669 O O . GLN A 1 90 ? 11.974 -12.901 -15.103 1.00 89.00 90 GLN A O 1
ATOM 674 N N . GLU A 1 91 ? 10.725 -11.156 -14.443 1.00 83.94 91 GLU A N 1
ATOM 675 C CA . GLU A 1 91 ? 11.309 -10.209 -15.384 1.00 83.94 91 GLU A CA 1
ATOM 676 C C . GLU A 1 91 ? 12.786 -9.918 -15.091 1.00 83.94 91 GLU A C 1
ATOM 678 O O . GLU A 1 91 ? 13.603 -9.945 -16.012 1.00 83.94 91 GLU A O 1
ATOM 683 N N . GLU A 1 92 ? 13.151 -9.740 -13.820 1.00 82.25 92 GLU A N 1
ATOM 684 C CA . GLU A 1 92 ? 14.545 -9.556 -13.394 1.00 82.25 92 GLU A CA 1
ATOM 685 C C . GLU A 1 92 ? 15.422 -10.780 -13.734 1.00 82.25 92 GLU A C 1
ATOM 687 O O . GLU A 1 92 ? 16.574 -10.654 -14.152 1.00 82.25 92 GLU A O 1
ATOM 692 N N . GLN A 1 93 ? 14.870 -11.994 -13.637 1.00 81.88 93 GLN A N 1
ATOM 693 C CA . GLN A 1 93 ? 15.573 -13.215 -14.052 1.00 81.88 93 GLN A CA 1
ATOM 694 C C . GLN A 1 93 ? 15.739 -13.311 -15.578 1.00 81.88 93 GLN A C 1
ATOM 696 O O . GLN A 1 93 ? 16.781 -13.768 -16.067 1.00 81.88 93 GLN A O 1
ATOM 701 N N . LEU A 1 94 ? 14.726 -12.891 -16.343 1.00 80.69 94 LEU A N 1
ATOM 702 C CA . LEU A 1 94 ? 14.758 -12.859 -17.808 1.00 80.69 94 LEU A CA 1
ATOM 703 C C . LEU A 1 94 ? 15.781 -11.839 -18.330 1.00 80.69 94 LEU A C 1
ATOM 705 O O . LEU A 1 94 ? 16.532 -12.159 -19.261 1.00 80.69 94 LEU A O 1
ATOM 709 N N . SER A 1 95 ? 15.856 -10.650 -17.725 1.00 76.25 95 SER A N 1
ATOM 710 C CA . SER A 1 95 ? 16.836 -9.622 -18.093 1.00 76.25 95 SER A CA 1
ATOM 711 C C . SER A 1 95 ? 18.268 -10.081 -17.793 1.00 76.25 95 SER A C 1
ATOM 713 O O . SER A 1 95 ? 19.094 -10.105 -18.707 1.00 76.25 95 SER A O 1
ATOM 715 N N . ALA A 1 96 ? 18.534 -10.599 -16.588 1.00 73.81 96 ALA A N 1
ATOM 716 C CA . ALA A 1 96 ? 19.854 -11.108 -16.195 1.00 73.81 96 ALA A CA 1
ATOM 717 C C . ALA A 1 96 ? 20.341 -12.276 -17.081 1.00 73.81 96 ALA A C 1
ATOM 719 O O . ALA A 1 96 ? 21.522 -12.372 -17.439 1.00 73.81 96 ALA A O 1
ATOM 720 N N . THR A 1 97 ? 19.427 -13.167 -17.485 1.00 73.12 97 THR A N 1
ATOM 721 C CA . THR A 1 97 ? 19.748 -14.276 -18.401 1.00 73.12 97 THR A CA 1
ATOM 722 C C . THR A 1 97 ? 20.097 -13.765 -19.800 1.00 73.12 97 THR A C 1
ATOM 724 O O . THR A 1 97 ? 21.008 -14.293 -20.445 1.00 73.12 97 THR A O 1
ATOM 727 N N . THR A 1 98 ? 19.392 -12.734 -20.271 1.00 70.56 98 THR A N 1
ATOM 728 C CA . THR A 1 98 ? 19.621 -12.119 -21.586 1.00 70.56 98 THR A CA 1
ATOM 729 C C . THR A 1 98 ? 20.978 -11.418 -21.638 1.00 70.56 98 THR A C 1
ATOM 731 O O . THR A 1 98 ? 21.730 -11.639 -22.587 1.00 70.56 98 THR A O 1
ATOM 734 N N . GLU A 1 99 ? 21.338 -10.667 -20.595 1.00 71.69 99 GLU A N 1
ATOM 735 C CA . GLU A 1 99 ? 22.659 -10.036 -20.459 1.00 71.69 99 GLU A CA 1
ATOM 736 C C . GLU A 1 99 ? 23.783 -11.079 -20.447 1.00 71.69 99 GLU A C 1
ATOM 738 O O . GLU A 1 99 ? 24.715 -11.001 -21.246 1.00 71.69 99 GLU A O 1
ATOM 743 N N . THR A 1 100 ? 23.640 -12.139 -19.643 1.00 68.81 100 THR A N 1
ATOM 744 C CA . THR A 1 100 ? 24.629 -13.230 -19.576 1.00 68.81 100 THR A CA 1
ATOM 745 C C . THR A 1 100 ? 24.807 -13.936 -20.927 1.00 68.81 100 THR A C 1
ATOM 747 O O . THR A 1 100 ? 25.900 -14.404 -21.260 1.00 68.81 100 THR A O 1
ATOM 750 N N . LYS A 1 101 ? 23.734 -14.062 -21.717 1.00 69.00 101 LYS A N 1
ATOM 751 C CA . LYS A 1 101 ? 23.786 -14.671 -23.051 1.00 69.00 101 LYS A CA 1
ATOM 752 C C . LYS A 1 101 ? 24.467 -13.749 -24.065 1.00 69.00 101 LYS A C 1
ATOM 754 O O . LYS A 1 101 ? 25.333 -14.220 -24.793 1.00 69.00 101 LYS A O 1
ATOM 759 N N . LEU A 1 102 ? 24.150 -12.454 -24.052 1.00 66.44 102 LEU A N 1
ATOM 760 C CA . LEU A 1 102 ? 24.809 -11.441 -24.884 1.00 66.44 102 LEU A CA 1
ATOM 761 C C . LEU A 1 102 ? 26.314 -11.351 -24.590 1.00 66.44 102 LEU A C 1
ATOM 763 O O . LEU A 1 102 ? 27.111 -11.310 -25.522 1.00 66.44 102 LEU A O 1
ATOM 767 N N . GLU A 1 103 ? 26.724 -11.401 -23.319 1.00 67.81 103 GLU A N 1
ATOM 768 C CA . GLU A 1 103 ? 28.143 -11.423 -22.934 1.00 67.81 103 GLU A CA 1
ATOM 769 C C . GLU A 1 103 ? 28.882 -12.678 -23.425 1.00 67.81 103 GLU A C 1
ATOM 771 O O . GLU A 1 103 ? 30.064 -12.612 -23.778 1.00 67.81 103 GLU A O 1
ATOM 776 N N . LYS A 1 104 ? 28.204 -13.833 -23.454 1.00 61.78 104 LYS A N 1
ATOM 777 C CA . LYS A 1 104 ? 28.762 -15.083 -23.991 1.00 61.78 104 LYS A CA 1
ATOM 778 C C . LYS A 1 104 ? 28.847 -15.060 -25.514 1.00 61.78 104 LYS A C 1
ATOM 780 O O . LYS A 1 104 ? 29.870 -15.477 -26.051 1.00 61.78 104 LYS A O 1
ATOM 785 N N . ASP A 1 105 ? 27.835 -14.520 -26.188 1.00 61.12 105 ASP A N 1
ATOM 786 C CA . ASP A 1 105 ? 27.820 -14.367 -27.646 1.00 61.12 105 ASP A CA 1
ATOM 787 C C . ASP A 1 105 ? 28.891 -13.360 -28.117 1.00 61.12 105 ASP A C 1
ATOM 789 O O . ASP A 1 105 ? 29.488 -13.551 -29.173 1.00 61.12 105 ASP A O 1
ATOM 793 N N . PHE A 1 106 ? 29.235 -12.356 -27.298 1.00 55.75 106 PHE A N 1
ATOM 794 C CA . PHE A 1 106 ? 30.338 -11.419 -27.569 1.00 55.75 106 PHE A CA 1
ATOM 795 C C . PHE A 1 106 ? 31.742 -11.999 -27.302 1.00 55.75 106 PHE A C 1
ATOM 797 O O . PHE A 1 106 ? 32.742 -11.397 -27.688 1.00 55.75 106 PHE A O 1
ATOM 804 N N . ARG A 1 107 ? 31.844 -13.158 -26.633 1.00 56.28 107 ARG A N 1
ATOM 805 C CA . ARG A 1 107 ? 33.116 -13.856 -26.348 1.00 56.28 107 ARG A CA 1
ATOM 806 C C . ARG A 1 107 ? 33.411 -15.023 -27.299 1.00 56.28 107 ARG A C 1
ATOM 808 O O . ARG A 1 107 ? 34.423 -15.700 -27.119 1.00 56.28 107 ARG A O 1
ATOM 815 N N . LEU A 1 108 ? 32.577 -15.263 -28.310 1.00 48.50 108 LEU A N 1
ATOM 816 C CA . LEU A 1 108 ? 32.769 -16.336 -29.289 1.00 48.50 108 LEU A CA 1
ATOM 817 C C . LEU A 1 108 ?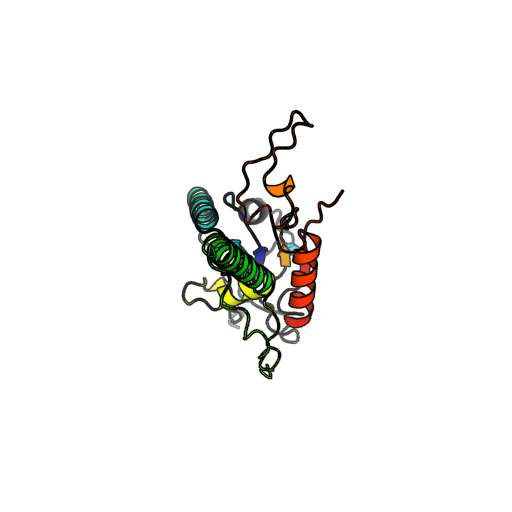 33.468 -15.832 -30.564 1.00 48.50 108 LEU A C 1
ATOM 819 O O . LEU A 1 108 ? 32.841 -15.670 -31.604 1.00 48.50 108 LEU A O 1
ATOM 823 N N . ASP A 1 109 ? 34.794 -15.679 -30.502 1.00 47.78 109 ASP A N 1
ATOM 824 C CA . ASP A 1 109 ? 35.675 -15.495 -31.676 1.00 47.78 109 ASP A CA 1
ATOM 825 C C . ASP A 1 109 ? 36.219 -16.835 -32.231 1.00 47.78 109 ASP A C 1
ATOM 827 O O . ASP A 1 109 ? 37.249 -16.882 -32.914 1.00 47.78 109 ASP A O 1
ATOM 831 N N . HIS A 1 110 ? 35.549 -17.970 -31.972 1.00 50.66 110 HIS A N 1
ATOM 832 C CA . HIS A 1 110 ? 35.960 -19.238 -32.582 1.00 50.66 110 HIS A CA 1
ATOM 833 C C . HIS A 1 110 ? 34.802 -20.162 -33.004 1.00 50.66 110 HIS A C 1
ATOM 835 O O . HIS A 1 110 ? 33.954 -20.504 -32.179 1.00 50.66 110 HIS A O 1
ATOM 841 N N . PRO A 1 111 ? 34.755 -20.601 -34.283 1.00 45.97 111 PRO A N 1
ATOM 842 C CA . PRO A 1 111 ? 33.644 -21.359 -34.844 1.00 45.97 111 PRO A CA 1
ATOM 843 C C . PRO A 1 111 ? 33.820 -22.855 -34.569 1.00 45.97 111 PRO A C 1
ATOM 845 O O . PRO A 1 111 ? 34.081 -23.643 -35.474 1.00 45.97 111 PRO A O 1
ATOM 848 N N . ALA A 1 112 ? 33.701 -23.260 -33.312 1.00 48.38 112 ALA A N 1
ATOM 849 C CA . ALA A 1 112 ? 33.593 -24.667 -32.957 1.00 48.38 112 ALA A CA 1
ATOM 850 C C . ALA A 1 112 ? 32.970 -24.783 -31.571 1.00 48.38 112 ALA A C 1
ATOM 852 O O . ALA A 1 112 ? 33.699 -24.931 -30.608 1.00 48.38 112 ALA A O 1
ATOM 853 N N . ASP A 1 113 ? 31.645 -24.648 -31.476 1.00 47.22 113 ASP A N 1
ATOM 854 C CA . ASP A 1 113 ? 30.825 -25.408 -30.521 1.00 47.22 113 ASP A CA 1
ATOM 855 C C . ASP A 1 113 ? 29.346 -25.046 -30.690 1.00 47.22 113 ASP A C 1
ATOM 857 O O . ASP A 1 113 ? 28.786 -24.188 -30.014 1.00 47.22 113 ASP A O 1
ATOM 861 N N . LEU A 1 114 ? 28.685 -25.736 -31.623 1.00 47.41 114 LEU A N 1
ATOM 862 C CA . LEU A 1 114 ? 27.230 -25.705 -31.753 1.00 47.41 114 LEU A CA 1
ATOM 863 C C . LEU A 1 114 ? 26.665 -27.124 -31.685 1.00 47.41 114 LEU A C 1
ATOM 865 O O . LEU A 1 114 ? 26.161 -27.656 -32.670 1.00 47.41 114 LEU A O 1
ATOM 869 N N . LYS A 1 115 ? 26.753 -27.756 -30.512 1.00 45.69 115 LYS A N 1
ATOM 870 C CA . LYS A 1 115 ? 25.907 -28.901 -30.149 1.00 45.69 115 LYS A CA 1
ATOM 871 C C . LYS A 1 115 ? 25.641 -28.889 -28.651 1.00 45.69 115 LYS A C 1
ATOM 873 O O . LYS A 1 115 ? 26.489 -29.329 -27.886 1.00 45.69 115 LYS A O 1
ATOM 878 N N . SER A 1 116 ? 24.452 -28.421 -28.264 1.00 44.66 116 SER A N 1
ATOM 879 C CA . SER A 1 116 ? 23.550 -29.037 -27.267 1.00 44.66 116 SER A CA 1
ATOM 880 C C . SER A 1 116 ? 22.578 -27.991 -26.719 1.00 44.66 116 SER A C 1
ATOM 882 O O . SER A 1 116 ? 22.798 -27.410 -25.664 1.00 44.66 116 SER A O 1
ATOM 884 N N . ALA A 1 117 ? 21.474 -27.763 -27.427 1.00 43.28 117 ALA A N 1
ATOM 885 C CA . ALA A 1 117 ? 20.329 -27.033 -26.892 1.00 43.28 117 ALA A CA 1
ATOM 886 C C . ALA A 1 117 ? 19.056 -27.809 -27.231 1.00 43.28 117 ALA A C 1
ATOM 888 O O . ALA A 1 117 ? 18.350 -27.474 -28.175 1.00 43.28 117 ALA A O 1
ATOM 889 N N . ASN A 1 118 ? 18.811 -28.906 -26.509 1.00 41.97 118 ASN A N 1
ATOM 890 C CA . ASN A 1 118 ? 17.461 -29.451 -26.383 1.00 41.97 118 ASN A CA 1
ATOM 891 C C . ASN A 1 118 ? 17.362 -30.424 -25.201 1.00 41.97 118 ASN A C 1
ATOM 893 O O . ASN A 1 118 ? 17.367 -31.638 -25.375 1.00 41.97 118 ASN A O 1
ATOM 897 N N . GLN A 1 119 ? 17.286 -29.879 -23.989 1.00 37.78 119 GLN A N 1
ATOM 898 C CA . GLN A 1 119 ? 16.657 -30.554 -22.853 1.00 37.78 119 GLN A CA 1
ATOM 899 C C . GLN A 1 119 ? 15.926 -29.500 -22.015 1.00 37.78 119 GLN A C 1
ATOM 901 O O . GLN A 1 119 ? 16.430 -29.039 -20.997 1.00 37.78 119 GLN A O 1
ATOM 906 N N . LEU A 1 120 ? 14.733 -29.093 -22.461 1.00 38.53 120 LEU A N 1
ATOM 907 C CA . LEU A 1 120 ? 13.741 -28.553 -21.534 1.00 38.53 120 LEU A CA 1
ATOM 908 C C . LEU A 1 120 ? 13.138 -29.743 -20.789 1.00 38.53 120 LEU A C 1
ATOM 910 O O . LEU A 1 120 ? 12.301 -30.472 -21.318 1.00 38.53 120 LEU A O 1
ATOM 914 N N . SER A 1 121 ? 13.615 -29.961 -19.567 1.00 41.25 121 SER A N 1
ATOM 915 C CA . SER A 1 121 ? 12.983 -30.866 -18.619 1.00 41.25 121 SER A CA 1
ATOM 916 C C . SER A 1 121 ? 11.640 -30.280 -18.196 1.00 41.25 121 SER A C 1
ATOM 918 O O . SER A 1 121 ? 11.577 -29.210 -17.592 1.00 41.25 121 SER A O 1
ATOM 920 N N . SER A 1 122 ? 10.574 -31.008 -18.503 1.00 44.28 122 SER A N 1
ATOM 921 C CA . SER A 1 122 ? 9.244 -30.835 -17.938 1.00 44.28 122 SER A CA 1
ATOM 922 C C . SER A 1 122 ? 9.284 -31.102 -16.431 1.00 44.28 122 SER A C 1
ATOM 924 O O . SER A 1 122 ? 9.232 -32.254 -15.997 1.00 44.28 122 SER A O 1
ATOM 926 N N . SER A 1 123 ? 9.393 -30.052 -15.626 1.00 42.41 123 SER A N 1
ATOM 927 C CA . SER A 1 123 ? 9.157 -30.129 -14.188 1.00 42.41 123 SER A CA 1
ATOM 928 C C . SER A 1 123 ? 7.685 -29.838 -13.917 1.00 42.41 123 SER A C 1
ATOM 930 O O . SER A 1 123 ? 7.215 -28.707 -14.008 1.00 42.41 123 SER A O 1
ATOM 932 N N . SER A 1 124 ? 6.957 -30.903 -13.594 1.00 49.38 124 SER A N 1
ATOM 933 C CA . SER A 1 124 ? 5.628 -30.874 -12.995 1.00 49.38 124 SER A CA 1
ATOM 934 C C . SER A 1 124 ? 5.626 -29.942 -11.780 1.00 49.38 124 SER A C 1
ATOM 936 O O . SER A 1 124 ? 6.180 -30.297 -10.740 1.00 49.38 124 SER A O 1
ATOM 938 N N . SER A 1 125 ? 5.020 -28.757 -11.885 1.00 43.75 125 SER A N 1
ATOM 939 C CA . SER A 1 125 ? 4.770 -27.912 -10.720 1.00 43.75 125 SER A CA 1
ATOM 940 C C . SER A 1 125 ? 3.312 -28.065 -10.301 1.00 43.75 125 SER A C 1
ATOM 942 O O . SER A 1 125 ? 2.381 -27.835 -11.072 1.00 43.75 125 SER A O 1
ATOM 944 N N . ASN A 1 126 ? 3.101 -28.461 -9.045 1.00 40.06 126 ASN A N 1
ATOM 945 C CA . ASN A 1 126 ? 1.909 -28.021 -8.333 1.00 40.06 126 ASN A CA 1
ATOM 946 C C . ASN A 1 126 ? 1.872 -26.501 -8.500 1.00 40.06 126 ASN A C 1
ATOM 948 O O . ASN A 1 126 ? 2.775 -25.823 -8.012 1.00 40.06 126 ASN A O 1
ATOM 952 N N . SER A 1 127 ? 0.907 -25.999 -9.269 1.00 47.91 127 SER A N 1
ATOM 953 C CA . SER A 1 127 ? 0.814 -24.593 -9.658 1.00 47.91 127 SER A CA 1
ATOM 954 C C . SER A 1 127 ? 0.532 -23.733 -8.426 1.00 47.91 127 SER A C 1
ATOM 956 O O . SER A 1 127 ? -0.614 -23.374 -8.158 1.00 47.91 127 SER A O 1
ATOM 958 N N . LEU A 1 128 ? 1.574 -23.416 -7.656 1.00 63.44 128 LEU A N 1
ATOM 959 C CA . LEU A 1 128 ? 1.561 -22.329 -6.689 1.00 63.44 128 LEU A CA 1
ATOM 960 C C . LEU A 1 128 ? 1.109 -21.078 -7.443 1.00 63.44 128 LEU A C 1
ATOM 962 O O . LEU A 1 128 ? 1.670 -20.725 -8.480 1.00 63.44 128 LEU A O 1
ATOM 966 N N . ARG A 1 129 ? 0.020 -20.470 -6.968 1.00 79.94 129 ARG A N 1
ATOM 967 C CA . ARG A 1 129 ? -0.496 -19.216 -7.515 1.00 79.94 129 ARG A CA 1
ATOM 968 C C . ARG A 1 129 ? 0.626 -18.176 -7.481 1.00 79.94 129 ARG A C 1
ATOM 970 O O . ARG A 1 129 ? 1.257 -18.012 -6.441 1.00 79.94 129 ARG A O 1
ATOM 977 N N . ALA A 1 130 ? 0.814 -17.462 -8.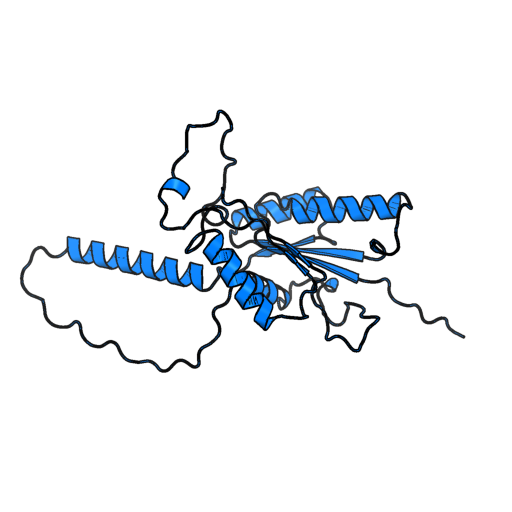589 1.00 88.31 130 ALA A N 1
ATOM 978 C CA . ALA A 1 130 ? 1.730 -16.331 -8.635 1.00 88.31 130 ALA A CA 1
ATOM 979 C C . ALA A 1 130 ? 1.270 -15.235 -7.659 1.00 88.31 130 ALA A C 1
ATOM 981 O O . ALA A 1 130 ? 0.087 -14.875 -7.637 1.00 88.31 130 ALA A O 1
ATOM 982 N N . ARG A 1 131 ? 2.196 -14.727 -6.849 1.00 94.00 131 ARG A N 1
ATOM 983 C CA . ARG A 1 131 ? 1.957 -13.666 -5.866 1.00 94.00 131 ARG A CA 1
ATOM 984 C C . ARG A 1 131 ? 1.936 -12.305 -6.556 1.00 94.00 131 ARG A C 1
ATOM 986 O O . ARG A 1 131 ? 2.971 -11.841 -7.045 1.00 94.00 131 ARG A O 1
ATOM 993 N N . GLY A 1 132 ? 0.760 -11.683 -6.582 1.00 96.50 132 GLY A N 1
ATOM 994 C CA . GLY A 1 132 ? 0.581 -10.298 -6.995 1.00 96.50 132 GLY A CA 1
ATOM 995 C C . GLY A 1 132 ? 0.811 -9.293 -5.854 1.00 96.50 132 GLY A C 1
ATOM 996 O O . GLY A 1 132 ? 1.268 -9.663 -4.764 1.00 96.50 132 GLY A O 1
ATOM 997 N N . PRO A 1 133 ? 0.501 -8.006 -6.093 1.00 97.06 133 PRO A N 1
ATOM 998 C CA . PRO A 1 133 ? 0.754 -6.928 -5.136 1.00 97.06 133 PRO A CA 1
ATOM 999 C C . PRO A 1 133 ? 0.041 -7.097 -3.784 1.00 97.06 133 PRO A C 1
ATOM 100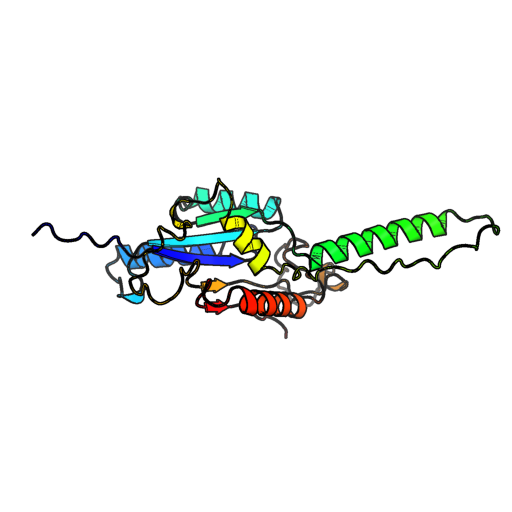1 O O . PRO A 1 133 ? 0.637 -6.859 -2.733 1.00 97.06 133 PRO A O 1
ATOM 1004 N N . ILE A 1 134 ? -1.216 -7.554 -3.786 1.00 97.50 134 ILE A N 1
ATOM 1005 C CA . ILE A 1 134 ? -1.988 -7.767 -2.552 1.00 97.50 134 ILE A CA 1
ATOM 1006 C C . ILE A 1 134 ? -1.428 -8.972 -1.796 1.00 97.50 134 ILE A C 1
ATOM 1008 O O . ILE A 1 134 ? -1.373 -8.948 -0.571 1.00 97.50 134 ILE A O 1
ATOM 1012 N N . ALA A 1 135 ? -0.984 -10.017 -2.499 1.00 96.31 135 ALA A N 1
ATOM 1013 C CA . ALA A 1 135 ? -0.369 -11.177 -1.862 1.00 96.31 135 ALA A CA 1
ATOM 1014 C C . ALA A 1 135 ? 0.901 -10.801 -1.094 1.00 96.31 135 ALA A C 1
ATOM 1016 O O . ALA A 1 135 ? 1.034 -11.160 0.076 1.00 96.31 135 ALA A O 1
ATOM 1017 N N . CYS A 1 136 ? 1.789 -10.018 -1.713 1.00 95.62 136 CYS A N 1
ATOM 1018 C CA . CYS A 1 136 ? 2.987 -9.513 -1.044 1.00 95.62 136 CYS A CA 1
ATOM 1019 C C . CYS A 1 136 ? 2.643 -8.647 0.181 1.00 95.62 136 CYS A C 1
ATOM 1021 O O . CYS A 1 136 ? 3.299 -8.764 1.215 1.00 95.62 136 CYS A O 1
ATOM 1023 N N . ALA A 1 137 ? 1.598 -7.817 0.096 1.00 95.25 137 ALA A N 1
ATOM 1024 C CA . ALA A 1 137 ? 1.132 -7.015 1.226 1.00 95.25 137 ALA A CA 1
ATOM 1025 C C . ALA A 1 137 ? 0.521 -7.860 2.360 1.00 95.25 137 ALA A C 1
ATOM 1027 O O . ALA A 1 137 ? 0.754 -7.588 3.535 1.00 95.25 137 ALA A O 1
ATOM 1028 N N . MET A 1 138 ? -0.225 -8.911 2.026 1.00 92.62 138 MET A N 1
ATOM 1029 C CA . MET A 1 138 ? -0.807 -9.838 3.001 1.00 92.62 138 MET A CA 1
ATOM 1030 C C . MET A 1 138 ? 0.263 -10.658 3.731 1.00 92.62 138 MET A C 1
ATOM 1032 O O . MET A 1 138 ? 0.134 -10.921 4.920 1.00 92.62 138 MET A O 1
ATOM 1036 N N . GLU A 1 139 ? 1.349 -11.035 3.057 1.00 91.00 139 GLU A N 1
ATOM 1037 C CA . GLU A 1 139 ? 2.482 -11.712 3.703 1.00 91.00 139 GLU A CA 1
ATOM 1038 C C . GLU A 1 139 ? 3.159 -10.825 4.757 1.00 91.00 139 GLU A C 1
ATOM 1040 O O . GLU A 1 139 ? 3.589 -11.328 5.795 1.00 91.00 139 GLU A O 1
ATOM 1045 N N . ALA A 1 140 ? 3.198 -9.506 4.541 1.00 83.94 140 ALA A N 1
ATOM 1046 C CA . ALA A 1 140 ? 3.739 -8.564 5.518 1.00 83.94 140 ALA A CA 1
ATOM 1047 C C . ALA A 1 140 ? 2.950 -8.528 6.834 1.00 83.94 140 ALA A C 1
ATOM 1049 O O . ALA A 1 140 ? 3.532 -8.222 7.873 1.00 83.94 140 ALA A O 1
ATOM 1050 N N . THR A 1 141 ? 1.664 -8.899 6.834 1.00 84.25 141 THR A N 1
ATOM 1051 C CA . THR A 1 141 ? 0.874 -8.968 8.076 1.00 84.25 141 THR A CA 1
ATOM 1052 C C . THR A 1 141 ? 1.261 -10.150 8.962 1.00 84.25 141 THR A C 1
ATOM 1054 O O . THR A 1 141 ? 0.780 -10.245 10.083 1.00 84.25 141 THR A O 1
ATOM 1057 N N . LEU A 1 142 ? 2.061 -11.092 8.452 1.00 83.44 142 LEU A N 1
ATOM 1058 C CA . LEU A 1 142 ? 2.523 -12.272 9.190 1.00 83.44 142 LEU A CA 1
ATOM 1059 C C . LEU A 1 142 ? 3.887 -12.046 9.863 1.00 83.44 142 LEU A C 1
ATOM 1061 O O . LEU A 1 142 ? 4.438 -12.976 10.443 1.00 83.44 142 LEU A O 1
ATOM 1065 N N . SER A 1 143 ? 4.447 -10.840 9.744 1.00 79.81 143 SER A N 1
ATOM 1066 C CA . SER A 1 143 ? 5.697 -10.452 10.396 1.00 79.81 143 SER A CA 1
ATOM 1067 C C . SER A 1 143 ? 5.530 -10.374 11.916 1.00 79.81 143 SER A C 1
ATOM 1069 O O . SER A 1 143 ? 4.540 -9.826 12.393 1.00 79.81 143 SER A O 1
ATOM 1071 N N . ASP A 1 144 ? 6.537 -10.813 12.675 1.00 80.25 144 ASP A N 1
ATOM 1072 C CA . ASP A 1 144 ? 6.597 -10.609 14.134 1.00 80.25 144 ASP A CA 1
ATOM 1073 C C . ASP A 1 144 ? 6.673 -9.116 14.519 1.00 80.25 144 ASP A C 1
ATOM 1075 O O . ASP A 1 144 ? 6.381 -8.742 15.653 1.00 80.25 144 ASP A O 1
ATOM 1079 N N . GLU A 1 145 ? 7.055 -8.249 13.575 1.00 82.94 145 GLU A N 1
ATOM 1080 C CA . GLU A 1 145 ? 7.073 -6.790 13.748 1.00 82.94 145 GLU A CA 1
ATOM 1081 C C . GLU A 1 145 ? 5.713 -6.134 13.452 1.00 82.94 145 GLU A C 1
ATOM 1083 O O . GLU A 1 145 ? 5.580 -4.913 13.574 1.00 82.94 145 GLU A O 1
ATOM 1088 N N . ALA A 1 146 ? 4.705 -6.917 13.048 1.00 84.94 146 ALA A N 1
ATOM 1089 C CA . ALA A 1 146 ? 3.382 -6.392 12.753 1.00 84.94 146 ALA A CA 1
ATOM 1090 C C . ALA A 1 146 ? 2.735 -5.815 14.031 1.00 84.94 146 ALA A C 1
ATOM 1092 O O . ALA A 1 146 ? 2.716 -6.472 15.076 1.00 84.94 146 ALA A O 1
ATOM 1093 N N . PRO A 1 147 ? 2.184 -4.591 13.981 1.00 88.31 147 PRO A N 1
ATOM 1094 C CA . PRO A 1 147 ? 1.506 -3.996 15.124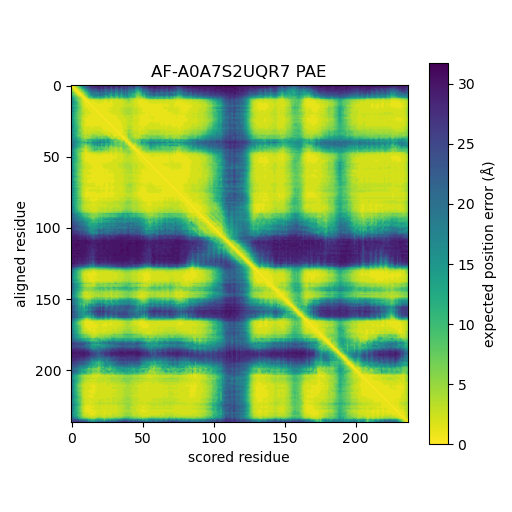 1.00 88.31 147 PRO A CA 1
ATOM 1095 C C . PRO A 1 147 ? 0.296 -4.823 15.560 1.00 88.31 147 PRO A C 1
ATOM 1097 O O . PRO A 1 147 ? -0.403 -5.414 14.741 1.00 88.31 147 PRO A O 1
ATOM 1100 N N . SER A 1 148 ? -0.005 -4.800 16.860 1.00 85.81 148 SER A N 1
ATOM 1101 C CA . SER A 1 148 ? -1.087 -5.602 17.445 1.00 85.81 148 SER A CA 1
ATOM 1102 C C . SER A 1 148 ? -2.459 -5.329 16.834 1.00 85.81 148 SER A C 1
ATOM 1104 O O . SER A 1 148 ? -3.280 -6.231 16.796 1.00 85.81 148 SER A O 1
ATOM 1106 N N . TRP A 1 149 ? -2.707 -4.123 16.314 1.00 86.81 149 TRP A N 1
ATOM 1107 C CA . TRP A 1 149 ? -3.958 -3.779 15.633 1.00 86.81 149 TRP A CA 1
ATOM 1108 C C . TRP A 1 149 ? -4.121 -4.422 14.243 1.00 86.81 149 TRP A C 1
ATOM 1110 O O . TRP A 1 149 ? -5.199 -4.306 13.663 1.00 86.81 149 TRP A O 1
ATOM 1120 N N . LEU A 1 150 ? -3.087 -5.086 13.706 1.00 81.56 150 LEU A N 1
ATOM 1121 C CA . LEU A 1 150 ? -3.181 -5.961 12.526 1.00 81.56 150 LEU A CA 1
ATOM 1122 C C . LEU A 1 150 ? -3.536 -7.405 12.877 1.00 81.56 150 LEU A C 1
ATOM 1124 O O . LEU A 1 150 ? -3.835 -8.179 11.966 1.00 81.56 150 LEU A O 1
ATOM 1128 N N . ASP A 1 151 ? -3.483 -7.788 14.155 1.00 73.56 151 ASP A N 1
ATOM 1129 C CA . ASP A 1 151 ? -3.864 -9.133 14.567 1.00 73.56 151 ASP A CA 1
ATOM 1130 C C . ASP A 1 151 ? -5.356 -9.333 14.248 1.00 73.56 151 ASP A C 1
ATOM 1132 O O . ASP A 1 151 ? -6.192 -8.602 14.795 1.00 73.56 151 ASP A O 1
ATOM 1136 N N . PRO A 1 152 ? -5.724 -10.317 13.405 1.00 62.34 152 PRO A N 1
ATOM 1137 C CA . PRO A 1 152 ? -7.119 -10.620 13.095 1.00 62.34 152 PRO A CA 1
ATOM 1138 C C . PRO A 1 152 ? -7.987 -10.878 14.336 1.00 62.34 152 PRO A C 1
ATOM 1140 O O . PRO A 1 152 ? -9.199 -10.687 14.281 1.00 62.34 152 PRO A O 1
ATOM 1143 N N . ALA A 1 153 ? -7.391 -11.277 15.466 1.00 62.41 153 ALA A N 1
ATOM 1144 C CA . ALA A 1 153 ? -8.093 -11.439 16.739 1.00 62.41 153 ALA A CA 1
ATOM 1145 C C . ALA A 1 153 ? -8.474 -10.105 17.415 1.00 62.41 153 ALA A C 1
ATOM 1147 O O . ALA A 1 153 ? -9.335 -10.090 18.295 1.00 62.41 153 ALA A O 1
ATOM 1148 N N . THR A 1 154 ? -7.845 -8.992 17.025 1.00 59.44 154 THR A N 1
ATOM 1149 C CA . THR A 1 154 ? -8.104 -7.642 17.561 1.00 59.44 154 THR A CA 1
ATOM 1150 C C . THR A 1 154 ? -9.062 -6.822 16.699 1.00 59.44 154 THR A C 1
ATOM 1152 O O . THR A 1 154 ? -9.610 -5.823 17.172 1.00 59.44 154 THR A O 1
ATOM 1155 N N . ILE A 1 155 ? -9.308 -7.248 15.457 1.00 59.44 155 ILE A N 1
ATOM 1156 C CA . ILE A 1 155 ? -10.289 -6.628 14.568 1.00 59.44 155 ILE A CA 1
ATOM 1157 C C . ILE A 1 155 ? -11.673 -7.088 15.036 1.00 59.44 155 ILE A C 1
ATOM 1159 O O . ILE A 1 155 ? -12.101 -8.217 14.804 1.00 59.44 155 ILE A O 1
ATOM 1163 N N . SER A 1 156 ? -12.349 -6.227 15.796 1.00 51.88 156 SER A N 1
ATOM 1164 C CA . SER A 1 156 ? -13.647 -6.530 16.392 1.00 51.88 156 SER A CA 1
ATOM 1165 C C . SER A 1 156 ? -14.728 -6.635 15.309 1.00 51.88 156 SER A C 1
ATOM 1167 O O . SER A 1 156 ? -15.308 -5.621 14.906 1.00 51.88 156 SER A O 1
ATOM 1169 N N . ASP A 1 157 ? -15.039 -7.847 14.860 1.00 53.28 157 ASP A N 1
ATOM 1170 C CA . ASP A 1 157 ? -16.248 -8.079 14.075 1.00 53.28 157 ASP A CA 1
ATOM 1171 C C . ASP A 1 157 ? -17.456 -8.185 15.013 1.00 53.28 157 ASP A C 1
ATOM 1173 O O . ASP A 1 157 ? -17.616 -9.131 15.786 1.00 53.28 157 ASP A O 1
ATOM 1177 N N . HIS A 1 158 ? -18.341 -7.192 14.918 1.00 51.25 158 HIS A N 1
ATOM 1178 C CA . HIS A 1 158 ? -19.708 -7.283 15.435 1.00 51.25 158 HIS A CA 1
ATOM 1179 C C . HIS A 1 158 ? -20.576 -8.265 14.622 1.00 51.25 158 HIS A C 1
ATOM 1181 O O . HIS A 1 158 ? -21.647 -8.650 15.087 1.00 51.25 158 HIS A O 1
ATOM 1187 N N . ASP A 1 159 ? -20.080 -8.716 13.464 1.00 47.00 159 ASP A N 1
ATOM 1188 C CA . ASP A 1 159 ? -20.725 -9.657 12.549 1.00 47.00 159 ASP A CA 1
ATOM 1189 C C . ASP A 1 159 ? -19.910 -10.964 12.463 1.00 47.00 159 ASP A C 1
ATOM 1191 O O . ASP A 1 159 ? -19.315 -11.275 11.434 1.00 47.00 159 ASP A O 1
ATOM 1195 N N . ALA A 1 160 ? -19.903 -11.762 13.537 1.00 44.78 160 ALA A N 1
ATOM 1196 C CA . ALA A 1 160 ? -19.166 -13.034 13.647 1.00 44.78 160 ALA A CA 1
ATOM 1197 C C . ALA A 1 160 ? -19.484 -14.100 12.562 1.00 44.78 160 ALA A C 1
ATOM 1199 O O . ALA A 1 160 ? -18.868 -15.165 12.540 1.00 44.78 160 ALA A O 1
ATOM 1200 N N . GLU A 1 161 ? -20.444 -13.841 11.666 1.00 47.84 161 GLU A N 1
ATOM 1201 C CA . GLU A 1 161 ? -20.800 -14.703 10.530 1.00 47.84 161 GLU A CA 1
ATOM 1202 C C . GLU A 1 161 ? -19.997 -14.415 9.247 1.00 47.84 161 GLU A C 1
ATOM 1204 O O . GLU A 1 161 ? -19.983 -15.240 8.331 1.00 47.84 161 GLU A O 1
ATOM 1209 N N . LYS A 1 162 ? -19.307 -13.272 9.158 1.00 49.16 162 LYS A N 1
ATOM 1210 C CA . LYS A 1 162 ? -18.387 -12.957 8.056 1.00 49.16 162 LYS A CA 1
ATOM 1211 C C . LYS A 1 162 ? -16.975 -13.244 8.563 1.00 49.16 162 LYS A C 1
ATOM 1213 O O . LYS A 1 162 ? -16.609 -12.779 9.630 1.00 49.16 162 LYS A O 1
ATOM 1218 N N . GLY A 1 163 ? -16.215 -14.088 7.861 1.00 52.16 163 GLY A N 1
ATOM 1219 C CA . GLY A 1 163 ? -14.861 -14.469 8.287 1.00 52.16 163 GLY A CA 1
ATOM 1220 C C . GLY A 1 163 ? -13.977 -13.255 8.599 1.00 52.16 163 GLY A C 1
ATOM 1221 O O . GLY A 1 163 ? -14.221 -12.183 8.056 1.00 52.16 163 GLY A O 1
ATOM 1222 N N . GLN A 1 164 ? -12.965 -13.446 9.456 1.00 64.81 164 GLN A N 1
ATOM 1223 C CA . GLN A 1 164 ? -12.109 -12.378 9.993 1.00 64.81 164 GLN A CA 1
ATOM 1224 C C . GLN A 1 164 ? -11.536 -11.491 8.879 1.00 64.81 164 GLN A C 1
ATOM 1226 O O . GLN A 1 164 ? -10.550 -11.838 8.222 1.00 64.81 164 GLN A O 1
ATOM 1231 N N . ARG A 1 165 ? -12.169 -10.336 8.669 1.00 76.44 165 ARG A N 1
ATOM 1232 C CA . ARG A 1 165 ? -11.701 -9.297 7.753 1.00 76.44 165 ARG A CA 1
ATOM 1233 C C . ARG A 1 165 ? -10.367 -8.767 8.272 1.00 76.44 165 ARG A C 1
ATOM 1235 O O . ARG A 1 165 ? -10.281 -8.366 9.427 1.00 76.44 165 ARG A O 1
ATOM 1242 N N . ARG A 1 166 ? -9.345 -8.711 7.416 1.00 86.75 166 ARG A N 1
ATOM 1243 C CA . ARG A 1 166 ? -8.048 -8.098 7.756 1.00 86.75 166 ARG A CA 1
ATOM 1244 C C . ARG A 1 166 ? -8.022 -6.606 7.447 1.00 86.75 166 ARG A C 1
ATOM 1246 O O . ARG A 1 166 ? -7.411 -5.844 8.183 1.00 86.75 166 ARG A O 1
ATOM 1253 N N . PHE A 1 167 ? -8.686 -6.200 6.365 1.00 92.50 167 PHE A N 1
ATOM 1254 C CA . PHE A 1 167 ? -8.704 -4.817 5.896 1.00 92.50 167 PHE A CA 1
ATOM 1255 C C . PHE A 1 167 ? -10.111 -4.369 5.483 1.00 92.50 167 PHE A C 1
ATOM 1257 O O . PHE A 1 167 ? -10.872 -5.094 4.836 1.00 92.50 167 PHE A O 1
ATOM 1264 N N . ASP A 1 168 ? -10.460 -3.129 5.805 1.00 92.75 168 ASP A N 1
ATOM 1265 C CA . ASP A 1 168 ? -11.681 -2.485 5.323 1.00 92.75 168 ASP A CA 1
ATOM 1266 C C . ASP A 1 168 ? -11.567 -2.110 3.845 1.00 92.75 168 ASP A C 1
ATOM 1268 O O . ASP A 1 168 ? -12.519 -2.271 3.080 1.00 92.75 168 ASP A O 1
ATOM 1272 N N . PHE A 1 169 ? -10.392 -1.662 3.416 1.00 96.25 169 PHE A N 1
ATOM 1273 C CA . PHE A 1 169 ? -10.126 -1.341 2.022 1.00 96.25 169 PHE A CA 1
ATOM 1274 C C . PHE A 1 169 ? -8.647 -1.506 1.685 1.00 96.25 169 PHE A C 1
ATOM 1276 O O . PHE A 1 169 ? -7.787 -1.421 2.561 1.00 96.25 169 PHE A O 1
ATOM 1283 N N . CYS A 1 170 ? -8.352 -1.688 0.401 1.00 97.88 170 CYS A N 1
ATOM 1284 C CA . CYS A 1 170 ? -7.030 -1.432 -0.148 1.00 97.88 170 CYS A CA 1
ATOM 1285 C C . CYS A 1 170 ? -7.091 -0.351 -1.222 1.00 97.88 170 CYS A C 1
ATOM 1287 O O . CYS A 1 170 ? -8.087 -0.229 -1.943 1.00 97.88 170 CYS A O 1
ATOM 1289 N N . MET A 1 171 ? -6.009 0.405 -1.344 1.00 98.06 171 MET A N 1
ATOM 1290 C CA . MET A 1 171 ? -5.814 1.429 -2.357 1.00 98.06 171 MET A CA 1
ATOM 1291 C C . MET A 1 171 ? -4.396 1.373 -2.911 1.00 98.06 171 MET A C 1
ATOM 1293 O O . MET A 1 171 ? -3.497 0.789 -2.306 1.00 98.06 171 MET A O 1
ATOM 1297 N N . THR A 1 172 ? -4.223 1.942 -4.097 1.00 96.81 172 THR A N 1
ATOM 1298 C CA . THR A 1 172 ? -2.930 2.013 -4.771 1.00 96.81 172 THR A CA 1
ATOM 1299 C C . THR A 1 172 ? -2.985 3.019 -5.914 1.00 96.81 172 THR A C 1
ATOM 1301 O O . THR A 1 172 ? -4.044 3.251 -6.516 1.00 96.81 172 THR A O 1
ATOM 1304 N N . ASN A 1 173 ? -1.825 3.582 -6.225 1.00 94.88 173 ASN A N 1
ATOM 1305 C CA . ASN A 1 173 ? -1.553 4.228 -7.495 1.00 94.88 173 ASN A CA 1
ATOM 1306 C C . ASN A 1 173 ? -0.592 3.324 -8.289 1.00 94.88 173 ASN A C 1
ATOM 1308 O O . ASN A 1 173 ? 0.595 3.293 -7.961 1.00 94.88 173 ASN A O 1
ATOM 1312 N N . PRO A 1 174 ? -1.084 2.554 -9.274 1.00 92.12 174 PRO A N 1
ATOM 1313 C CA . PRO A 1 174 ? -0.279 1.540 -9.942 1.00 92.12 174 PRO A CA 1
ATOM 1314 C C . PRO A 1 174 ? 0.829 2.166 -10.809 1.00 92.12 174 PRO A C 1
ATOM 1316 O O . PRO A 1 174 ? 0.648 3.264 -11.343 1.00 92.12 174 PRO A O 1
ATOM 1319 N N . PRO A 1 175 ? 1.957 1.463 -11.031 1.00 89.12 175 PRO A N 1
ATOM 1320 C CA . PRO A 1 175 ? 2.995 1.939 -11.938 1.00 89.12 175 PRO A CA 1
ATOM 1321 C C . PRO A 1 175 ? 2.455 2.070 -13.368 1.00 89.12 175 PRO A C 1
ATOM 1323 O O . PRO A 1 175 ? 1.879 1.128 -13.913 1.00 89.12 175 PRO A O 1
ATOM 1326 N N . PHE A 1 176 ? 2.633 3.237 -13.992 1.00 84.62 176 PHE A N 1
ATOM 1327 C CA . PHE A 1 176 ? 1.984 3.544 -15.273 1.00 84.62 176 PHE A CA 1
ATOM 1328 C C . PHE A 1 176 ? 2.582 2.798 -16.471 1.00 84.62 176 PHE A C 1
ATOM 1330 O O . PHE A 1 176 ? 1.844 2.390 -17.371 1.00 84.62 176 PHE A O 1
ATOM 1337 N N . TYR A 1 177 ? 3.905 2.638 -16.507 1.00 82.88 177 TYR A N 1
ATOM 1338 C CA . TYR A 1 177 ? 4.620 2.207 -17.707 1.00 82.88 177 TYR A CA 1
ATOM 1339 C C . TYR A 1 177 ? 4.940 0.716 -17.682 1.00 82.88 177 TYR A C 1
ATOM 1341 O O . TYR A 1 177 ? 5.205 0.140 -16.626 1.00 82.88 177 TYR A O 1
ATOM 1349 N N . ASP A 1 178 ? 4.947 0.099 -18.863 1.00 84.62 178 ASP A N 1
ATOM 1350 C CA . ASP A 1 178 ? 5.554 -1.220 -19.020 1.00 84.62 178 ASP A CA 1
ATOM 1351 C C . ASP A 1 178 ? 7.058 -1.101 -18.746 1.00 84.62 178 ASP A C 1
ATOM 1353 O O . ASP A 1 178 ? 7.713 -0.153 -19.176 1.00 84.62 178 ASP A O 1
ATOM 1357 N N . SER A 1 179 ? 7.609 -2.049 -18.008 1.00 79.06 179 SER A N 1
ATOM 1358 C CA . SER A 1 179 ? 9.041 -2.166 -17.711 1.00 79.06 179 SER A CA 1
ATOM 1359 C C . SER A 1 179 ? 9.907 -2.282 -18.966 1.00 79.06 179 SER A C 1
ATOM 1361 O O . SER A 1 179 ? 11.053 -1.834 -18.967 1.00 79.06 179 SER A O 1
ATOM 1363 N N . ALA A 1 180 ? 9.355 -2.827 -20.053 1.00 75.38 180 ALA A N 1
ATOM 1364 C CA . ALA A 1 180 ? 10.010 -2.867 -21.357 1.00 75.38 180 ALA A CA 1
ATOM 1365 C C . ALA A 1 180 ? 9.962 -1.524 -22.119 1.00 75.38 180 ALA A 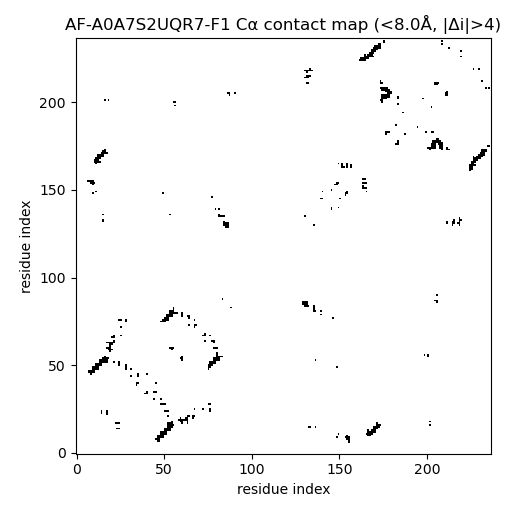C 1
ATOM 1367 O O . ALA A 1 180 ? 10.606 -1.392 -23.164 1.00 75.38 180 ALA A O 1
ATOM 1368 N N . ASP A 1 181 ? 9.193 -0.540 -21.644 1.00 71.25 181 ASP A N 1
ATOM 1369 C CA . ASP A 1 181 ? 8.977 0.720 -22.348 1.00 71.25 181 ASP A CA 1
ATOM 1370 C C . ASP A 1 181 ? 10.100 1.732 -22.071 1.00 71.25 181 ASP A C 1
ATOM 1372 O O . ASP A 1 181 ? 10.359 2.146 -20.937 1.00 71.25 181 ASP A O 1
ATOM 1376 N N . ALA A 1 182 ? 10.749 2.201 -23.137 1.00 60.66 182 ALA A N 1
ATOM 1377 C CA . ALA A 1 182 ? 11.766 3.243 -23.051 1.00 60.66 182 ALA A CA 1
ATOM 1378 C C . ALA A 1 182 ? 11.192 4.583 -22.543 1.00 60.66 182 ALA A C 1
ATOM 1380 O O . ALA A 1 182 ? 11.940 5.405 -21.998 1.00 60.66 182 ALA A O 1
ATOM 1381 N N . GLU A 1 183 ? 9.880 4.821 -22.661 1.00 62.41 183 GLU A N 1
ATOM 1382 C CA . GLU A 1 183 ? 9.228 6.019 -22.112 1.00 62.41 183 GLU A CA 1
ATOM 1383 C C . GLU A 1 183 ? 9.286 6.089 -20.578 1.00 62.41 183 GLU A C 1
ATOM 1385 O O . GLU A 1 183 ? 9.327 7.186 -20.005 1.00 62.41 183 GLU A O 1
ATOM 1390 N N . ALA A 1 184 ? 9.417 4.943 -19.900 1.00 56.38 184 ALA A N 1
ATOM 1391 C CA . ALA A 1 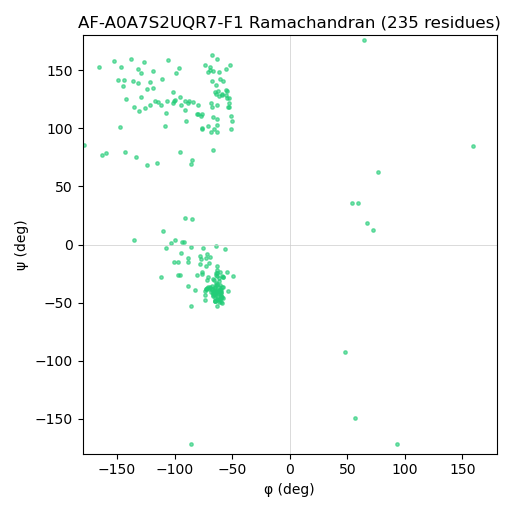184 ? 9.597 4.892 -18.453 1.00 56.38 184 ALA A CA 1
ATOM 1392 C C . ALA A 1 184 ? 10.845 5.668 -17.993 1.00 56.38 184 ALA A C 1
ATOM 1394 O O . ALA A 1 184 ? 10.818 6.365 -16.970 1.00 56.38 184 ALA A O 1
ATOM 1395 N N . THR A 1 185 ? 11.916 5.616 -18.793 1.00 53.12 185 THR A N 1
ATOM 1396 C CA . THR A 1 185 ? 13.209 6.269 -18.526 1.00 53.12 185 THR A CA 1
ATOM 1397 C C . THR A 1 185 ? 13.394 7.585 -19.289 1.00 53.12 185 THR A C 1
ATOM 1399 O O . THR A 1 185 ? 14.247 8.403 -18.929 1.00 53.12 185 THR A O 1
ATOM 1402 N N . THR A 1 186 ? 12.569 7.845 -20.307 1.00 50.97 186 THR A N 1
ATOM 1403 C CA . THR A 1 186 ? 12.688 9.039 -21.149 1.00 50.97 186 THR A CA 1
ATOM 1404 C C . THR A 1 186 ? 11.900 10.213 -20.560 1.00 50.97 186 THR A C 1
ATOM 1406 O O . THR A 1 186 ? 10.686 10.162 -20.370 1.00 50.97 186 THR A O 1
ATOM 1409 N N . ARG A 1 187 ? 12.583 11.333 -20.286 1.00 48.12 187 ARG A N 1
ATOM 1410 C CA . ARG A 1 187 ? 11.927 12.604 -19.929 1.00 48.12 187 ARG A CA 1
ATOM 1411 C C . ARG A 1 187 ? 11.140 13.114 -21.142 1.00 48.12 187 ARG A C 1
ATOM 1413 O O . ARG A 1 187 ? 11.738 13.722 -22.029 1.00 48.12 187 ARG A O 1
ATOM 1420 N N . GLN A 1 188 ? 9.824 12.909 -21.196 1.00 47.59 188 GLN A N 1
ATOM 1421 C CA . GLN A 1 188 ? 9.008 13.579 -22.209 1.00 47.59 188 GLN A CA 1
ATOM 1422 C C . GLN A 1 188 ? 9.000 15.095 -21.944 1.00 47.59 188 GLN A C 1
ATOM 1424 O O . GLN A 1 188 ? 8.435 15.576 -20.966 1.00 47.59 188 GLN A O 1
ATOM 1429 N N . ARG A 1 189 ? 9.666 15.853 -22.824 1.00 43.94 189 ARG A N 1
ATOM 1430 C CA . ARG A 1 189 ? 9.599 17.320 -22.904 1.00 43.94 189 ARG A CA 1
ATOM 1431 C C . ARG A 1 189 ? 8.388 17.727 -23.748 1.00 43.94 189 ARG A C 1
ATOM 1433 O O . ARG A 1 189 ? 8.574 18.121 -24.895 1.00 43.94 189 ARG A O 1
ATOM 1440 N N . MET A 1 190 ? 7.160 17.594 -23.253 1.00 44.50 190 MET A N 1
ATOM 1441 C CA . MET A 1 190 ? 5.989 18.092 -24.009 1.00 44.50 190 MET A CA 1
ATOM 1442 C C . MET A 1 190 ? 4.968 18.865 -23.171 1.00 44.50 190 MET A C 1
ATOM 1444 O O . MET A 1 190 ? 3.968 19.338 -23.698 1.00 44.50 190 MET A O 1
ATOM 1448 N N . ASP A 1 191 ? 5.258 19.084 -21.896 1.00 47.72 191 ASP A N 1
ATOM 1449 C CA . ASP A 1 191 ? 4.463 19.889 -20.982 1.00 47.72 191 ASP A CA 1
ATOM 1450 C C . ASP A 1 191 ? 5.458 20.582 -20.042 1.00 47.72 191 ASP A C 1
ATOM 1452 O O . ASP A 1 191 ? 6.424 19.955 -19.611 1.00 47.72 191 ASP A O 1
ATOM 1456 N N . ASP A 1 192 ? 5.280 21.872 -19.764 1.00 50.41 192 ASP A N 1
ATOM 1457 C CA . ASP A 1 192 ? 6.144 22.651 -18.858 1.00 50.41 192 ASP A CA 1
ATOM 1458 C C . ASP A 1 192 ? 6.089 22.136 -17.395 1.00 50.41 192 ASP A C 1
ATOM 1460 O O . ASP A 1 192 ? 6.781 22.625 -16.503 1.00 50.41 192 ASP A O 1
ATOM 1464 N N . ARG A 1 193 ? 5.273 21.108 -17.122 1.00 53.69 193 ARG A N 1
ATOM 1465 C CA . ARG A 1 193 ? 5.270 20.333 -15.880 1.00 53.69 193 ARG A CA 1
ATOM 1466 C C . ARG A 1 193 ? 6.444 19.354 -15.852 1.00 53.69 193 ARG A C 1
ATOM 1468 O O . ARG A 1 193 ? 6.476 18.352 -16.566 1.00 53.69 193 ARG A O 1
ATOM 1475 N N . SER A 1 194 ? 7.397 19.604 -14.958 1.00 50.22 194 SER A N 1
ATOM 1476 C CA . SER A 1 194 ? 8.422 18.624 -14.606 1.00 50.22 194 SER A CA 1
ATOM 1477 C C . SER A 1 194 ? 7.771 17.348 -14.054 1.00 50.22 194 SER A C 1
ATOM 1479 O O . SER A 1 194 ? 6.941 17.398 -13.147 1.00 50.22 194 SER A O 1
ATOM 1481 N N . ARG A 1 195 ? 8.147 16.179 -14.595 1.00 56.47 195 ARG A N 1
ATOM 1482 C CA . ARG A 1 195 ? 7.796 14.881 -13.993 1.00 56.47 195 ARG A CA 1
ATOM 1483 C C . ARG A 1 195 ? 8.361 14.849 -12.572 1.00 56.47 195 ARG A C 1
ATOM 1485 O O . ARG A 1 195 ? 9.554 15.110 -12.395 1.00 56.47 195 ARG A O 1
ATOM 1492 N N . THR A 1 196 ? 7.532 14.506 -11.587 1.00 58.16 196 THR A N 1
ATOM 1493 C CA . THR A 1 196 ? 8.007 14.202 -10.232 1.00 58.16 196 THR A CA 1
ATOM 1494 C C . THR A 1 196 ? 9.080 13.112 -10.332 1.00 58.16 196 THR A C 1
ATOM 1496 O O . THR A 1 196 ? 8.867 12.139 -11.065 1.00 58.16 196 THR A O 1
ATOM 1499 N N . PRO A 1 197 ? 10.246 13.262 -9.672 1.00 61.38 197 PRO A N 1
ATOM 1500 C CA . PRO A 1 197 ? 11.221 12.184 -9.581 1.00 61.38 197 PRO A CA 1
ATOM 1501 C C . PRO A 1 197 ? 10.526 10.948 -9.011 1.00 61.38 197 PRO A C 1
ATOM 1503 O O . PRO A 1 197 ? 9.872 11.044 -7.978 1.00 61.38 197 PRO A O 1
ATOM 1506 N N . MET A 1 198 ? 10.635 9.831 -9.716 1.00 67.88 198 MET A N 1
ATOM 1507 C CA . MET A 1 198 ? 9.960 8.580 -9.392 1.00 67.88 198 MET A CA 1
ATOM 1508 C C . MET A 1 198 ? 11.000 7.468 -9.467 1.00 67.88 198 MET A C 1
ATOM 1510 O O . MET A 1 198 ? 11.857 7.501 -10.363 1.00 67.88 198 MET A O 1
ATOM 1514 N N . THR A 1 199 ? 10.972 6.524 -8.530 1.00 69.25 199 THR A N 1
ATOM 1515 C CA . THR A 1 199 ? 11.849 5.346 -8.606 1.00 69.25 199 THR A CA 1
ATOM 1516 C C . THR A 1 199 ? 11.441 4.461 -9.791 1.00 69.25 199 THR A C 1
ATOM 1518 O O . THR A 1 199 ? 10.350 4.596 -10.351 1.00 69.25 199 THR A O 1
ATOM 1521 N N . LEU A 1 200 ? 12.321 3.546 -10.217 1.00 72.81 200 LEU A N 1
ATOM 1522 C CA . LEU A 1 200 ? 11.981 2.603 -11.291 1.00 72.81 200 LEU A CA 1
ATOM 1523 C C . LEU A 1 200 ? 10.771 1.736 -10.912 1.00 72.81 200 LEU A C 1
ATOM 1525 O O . LEU A 1 200 ? 9.898 1.519 -11.750 1.00 72.81 200 LEU A O 1
ATOM 1529 N N . SER A 1 201 ? 10.684 1.299 -9.654 1.00 70.75 201 SER A N 1
ATOM 1530 C CA . SER A 1 201 ? 9.579 0.478 -9.147 1.00 70.75 201 SER A CA 1
ATOM 1531 C C . SER A 1 201 ? 8.267 1.247 -8.989 1.00 70.75 201 SER A C 1
ATOM 1533 O O . SER A 1 201 ? 7.206 0.660 -9.170 1.00 70.75 201 SER A O 1
ATOM 1535 N N . GLU A 1 202 ? 8.318 2.548 -8.694 1.00 74.12 202 GLU A N 1
ATOM 1536 C CA . GLU A 1 202 ? 7.132 3.416 -8.684 1.00 74.12 202 GLU A CA 1
ATOM 1537 C C . GLU A 1 202 ? 6.612 3.673 -10.114 1.00 74.12 202 GLU A C 1
ATOM 1539 O O . GLU A 1 202 ? 5.423 3.905 -10.324 1.00 74.12 202 GLU A O 1
ATOM 1544 N N . GLY A 1 203 ? 7.500 3.633 -11.114 1.00 76.81 203 GLY A N 1
ATOM 1545 C CA . GLY A 1 203 ? 7.167 3.982 -12.493 1.00 76.81 203 GLY A CA 1
ATOM 1546 C C . GLY A 1 203 ? 6.834 2.828 -13.423 1.00 76.81 203 GLY A C 1
ATOM 1547 O O . GLY A 1 203 ? 6.114 3.047 -14.398 1.00 76.81 203 GLY A O 1
ATOM 1548 N N . THR A 1 204 ? 7.354 1.632 -13.150 1.00 85.81 204 THR A N 1
ATOM 1549 C CA . THR A 1 204 ? 7.253 0.487 -14.059 1.00 85.81 204 THR A CA 1
ATOM 1550 C C . THR A 1 204 ? 6.737 -0.776 -13.396 1.00 85.81 204 THR A C 1
ATOM 1552 O O . THR A 1 204 ? 6.994 -1.048 -12.224 1.00 85.81 204 THR A O 1
ATOM 1555 N N . TYR A 1 205 ? 6.023 -1.574 -14.183 1.00 91.19 205 TYR A N 1
ATOM 1556 C CA . TYR A 1 205 ? 5.603 -2.922 -13.823 1.00 91.19 205 TYR A CA 1
ATOM 1557 C C . TYR A 1 205 ? 5.574 -3.797 -15.083 1.00 91.19 205 TYR A C 1
ATOM 1559 O O . TYR A 1 205 ? 5.320 -3.254 -16.161 1.00 91.19 205 TYR A O 1
ATOM 1567 N N . PRO A 1 206 ? 5.765 -5.126 -14.994 1.00 91.62 206 PRO A N 1
ATOM 1568 C CA . PRO A 1 206 ? 5.565 -6.006 -16.142 1.00 91.62 206 PRO A CA 1
ATOM 1569 C C . PRO A 1 206 ? 4.169 -5.817 -16.753 1.00 91.62 206 PRO A C 1
ATOM 1571 O O . PRO A 1 206 ? 3.158 -6.074 -16.094 1.00 91.62 206 PRO A O 1
ATOM 1574 N N . LYS A 1 207 ? 4.092 -5.396 -18.025 1.00 90.12 207 LYS A N 1
ATOM 1575 C CA . LYS A 1 207 ? 2.835 -5.020 -18.721 1.00 90.12 207 LYS A CA 1
ATOM 1576 C C . LYS A 1 207 ? 2.160 -3.746 -18.181 1.00 90.12 207 LYS A C 1
ATOM 1578 O O . LYS A 1 207 ? 0.966 -3.525 -18.421 1.00 90.12 207 LYS A O 1
ATOM 1583 N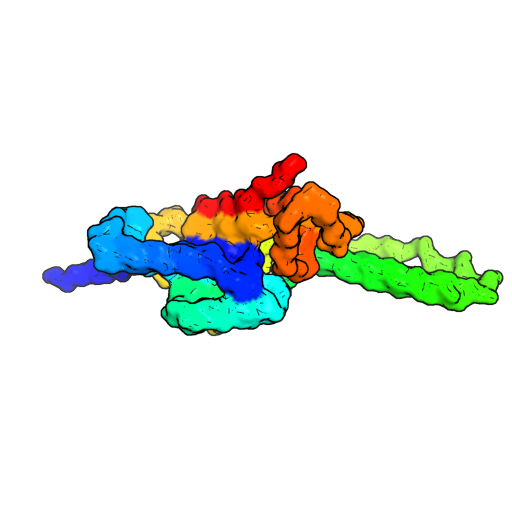 N . GLY A 1 208 ? 2.910 -2.925 -17.454 1.00 90.44 208 GLY A N 1
ATOM 1584 C CA . GLY A 1 208 ? 2.515 -1.642 -16.878 1.00 90.44 208 GLY A CA 1
ATOM 1585 C C . GLY A 1 208 ? 1.297 -1.713 -15.967 1.00 90.44 208 GLY A C 1
ATOM 1586 O O . GLY A 1 208 ? 1.014 -2.744 -15.352 1.00 90.44 208 GLY A O 1
ATOM 1587 N N . GLU A 1 209 ? 0.538 -0.618 -15.931 1.00 92.56 209 GLU A N 1
ATOM 1588 C CA . GLU A 1 209 ? -0.659 -0.476 -15.092 1.00 92.56 209 GLU A CA 1
ATOM 1589 C C . GLU A 1 209 ? -1.657 -1.623 -15.306 1.00 92.56 209 GLU A C 1
ATOM 1591 O O . GLU A 1 209 ? -2.223 -2.159 -14.356 1.00 92.56 209 GLU A O 1
ATOM 1596 N N . VAL A 1 210 ? -1.843 -2.056 -16.558 1.00 93.44 210 VAL A N 1
ATOM 1597 C CA . VAL A 1 210 ? -2.764 -3.155 -16.884 1.00 93.44 210 VAL A CA 1
ATOM 1598 C C . VAL A 1 210 ? -2.285 -4.469 -16.268 1.00 93.44 210 VAL A C 1
ATOM 1600 O O . VAL A 1 210 ? -3.100 -5.218 -15.732 1.00 93.44 210 VAL A O 1
ATOM 1603 N N . GLY A 1 211 ? -0.983 -4.756 -16.331 1.00 94.19 211 GLY A N 1
ATOM 1604 C CA . GLY A 1 211 ? -0.393 -5.924 -15.677 1.00 94.19 211 GLY A CA 1
ATOM 1605 C C . GLY A 1 211 ? -0.619 -5.902 -14.171 1.00 94.19 211 GLY A C 1
ATOM 1606 O O . GLY A 1 211 ? -1.154 -6.863 -13.618 1.00 94.19 211 GLY A O 1
ATOM 1607 N N . PHE A 1 212 ? -0.308 -4.767 -13.546 1.00 95.50 212 PHE A N 1
ATOM 1608 C CA . PHE A 1 212 ? -0.450 -4.573 -12.107 1.00 95.50 212 PHE A CA 1
ATOM 1609 C C . PHE A 1 212 ? -1.897 -4.780 -11.639 1.00 95.50 212 PHE A C 1
ATOM 1611 O O . PHE A 1 212 ? -2.158 -5.565 -10.725 1.00 95.50 212 PHE A O 1
ATOM 1618 N N . VAL A 1 213 ? -2.861 -4.132 -12.304 1.00 96.44 213 VAL A N 1
ATOM 1619 C CA . VAL A 1 213 ? -4.286 -4.240 -11.958 1.00 96.44 213 VAL A CA 1
ATOM 1620 C C . VAL A 1 213 ? -4.808 -5.661 -12.183 1.00 96.44 213 VAL A C 1
ATOM 1622 O O . VAL A 1 213 ? -5.591 -6.162 -11.375 1.00 96.44 213 VAL A O 1
ATOM 1625 N N . LEU A 1 214 ? -4.369 -6.356 -13.237 1.00 96.31 214 LEU A N 1
ATOM 1626 C CA . LEU A 1 214 ? -4.748 -7.756 -13.450 1.00 96.31 214 LEU A CA 1
ATOM 1627 C C . LEU A 1 214 ? -4.224 -8.672 -12.339 1.00 96.31 214 LEU A C 1
ATOM 1629 O O . LEU A 1 214 ? -4.951 -9.574 -11.915 1.00 96.31 214 LEU A O 1
ATOM 1633 N N . ASP A 1 215 ? -3.007 -8.446 -11.848 1.00 97.00 215 ASP A N 1
ATOM 1634 C CA . ASP A 1 215 ? -2.462 -9.211 -10.725 1.00 97.00 215 ASP A CA 1
ATOM 1635 C C . ASP A 1 215 ? -3.182 -8.888 -9.410 1.00 97.00 215 ASP A C 1
ATOM 1637 O O . ASP A 1 215 ? -3.514 -9.811 -8.662 1.00 97.00 215 ASP A O 1
ATOM 1641 N N . MET A 1 216 ? -3.580 -7.632 -9.178 1.00 97.56 216 MET A N 1
ATOM 1642 C CA . MET A 1 216 ? -4.484 -7.297 -8.069 1.00 97.56 216 MET A CA 1
ATOM 1643 C C . MET A 1 216 ? -5.838 -8.010 -8.167 1.00 97.56 216 MET A C 1
ATOM 1645 O O . MET A 1 216 ? -6.344 -8.506 -7.162 1.00 97.56 216 MET A O 1
ATOM 1649 N N . VAL A 1 217 ? -6.435 -8.093 -9.361 1.00 97.50 217 VAL A N 1
ATOM 1650 C CA . VAL A 1 217 ? -7.699 -8.822 -9.571 1.00 97.50 217 VAL A CA 1
ATOM 1651 C C . VAL A 1 217 ? -7.519 -10.315 -9.291 1.00 97.50 217 VAL A C 1
ATOM 1653 O O . VAL A 1 217 ? -8.377 -10.939 -8.671 1.00 97.50 217 VAL A O 1
ATOM 1656 N N . ARG A 1 218 ? -6.400 -10.917 -9.702 1.00 96.62 218 ARG A N 1
ATOM 1657 C CA . ARG A 1 218 ? -6.104 -12.325 -9.382 1.00 96.62 218 ARG A CA 1
ATOM 1658 C C . ARG A 1 218 ? -5.965 -12.540 -7.883 1.00 96.62 218 ARG A C 1
ATOM 1660 O O . ARG A 1 218 ? -6.459 -13.543 -7.365 1.00 96.62 218 ARG A O 1
ATOM 1667 N N . ASP A 1 219 ? -5.326 -11.604 -7.192 1.00 96.94 219 ASP A N 1
ATOM 1668 C CA . ASP A 1 219 ? -5.198 -11.669 -5.747 1.00 96.94 219 ASP A CA 1
ATOM 1669 C C . ASP A 1 219 ? -6.543 -11.511 -5.032 1.00 96.94 219 ASP A C 1
ATOM 1671 O O . ASP A 1 219 ? -6.827 -12.260 -4.095 1.00 96.94 219 ASP A O 1
ATOM 1675 N N . SER A 1 220 ? -7.403 -10.597 -5.484 1.00 96.38 220 SER A N 1
ATOM 1676 C CA . SER A 1 220 ? -8.712 -10.370 -4.863 1.00 96.38 220 SER A CA 1
ATOM 1677 C C . SER A 1 220 ? -9.633 -11.589 -4.971 1.00 96.38 220 SER A C 1
ATOM 1679 O O . SER A 1 220 ? -10.366 -11.890 -4.032 1.00 96.38 220 SER A O 1
ATOM 1681 N N . LEU A 1 221 ? -9.541 -12.371 -6.053 1.00 95.12 221 LEU A N 1
ATOM 1682 C CA . LEU A 1 221 ? -10.280 -13.634 -6.193 1.00 95.12 221 LEU A CA 1
ATOM 1683 C C . LEU A 1 221 ? -9.872 -14.695 -5.159 1.00 95.12 221 LEU A C 1
ATOM 1685 O O . LEU A 1 221 ? -10.677 -15.583 -4.841 1.00 95.12 221 LEU A O 1
ATOM 1689 N N . TYR A 1 222 ? -8.638 -14.613 -4.653 1.00 93.50 222 TYR A N 1
ATOM 1690 C CA . TYR A 1 222 ? -8.122 -15.485 -3.603 1.00 93.50 222 TYR A CA 1
ATOM 1691 C C . TYR A 1 222 ? -8.480 -14.968 -2.208 1.00 93.50 222 TYR A C 1
ATOM 1693 O O . TYR A 1 222 ? -9.058 -15.714 -1.422 1.00 93.50 222 TYR A O 1
ATOM 1701 N N . TYR A 1 223 ? -8.171 -13.701 -1.917 1.00 92.25 223 TYR A N 1
ATOM 1702 C CA . TYR A 1 223 ? -8.363 -13.109 -0.587 1.00 92.25 223 TYR A CA 1
ATOM 1703 C C . TYR A 1 223 ? -9.824 -12.775 -0.275 1.00 92.25 223 TYR A C 1
ATOM 1705 O O . TYR A 1 223 ? -10.214 -12.804 0.884 1.00 92.25 223 TYR A O 1
ATOM 1713 N N . ARG A 1 224 ? -10.652 -12.536 -1.296 1.00 93.00 224 ARG A N 1
ATOM 1714 C CA . ARG A 1 224 ? -12.112 -12.381 -1.218 1.00 93.00 224 ARG A CA 1
ATOM 1715 C C . ARG A 1 224 ? -12.587 -11.435 -0.117 1.00 93.00 224 ARG A C 1
ATOM 1717 O O . ARG A 1 224 ? -12.761 -10.257 -0.369 1.00 93.00 224 ARG A O 1
ATOM 1724 N N . THR A 1 225 ? -12.887 -11.977 1.059 1.00 90.94 225 THR A N 1
ATOM 1725 C CA . THR A 1 225 ? -13.476 -11.263 2.195 1.00 90.94 225 THR A CA 1
ATOM 1726 C C . THR A 1 225 ? -12.435 -10.752 3.185 1.00 90.94 225 THR A C 1
ATOM 1728 O O . THR A 1 225 ? -12.794 -9.998 4.085 1.00 90.94 225 THR A O 1
ATOM 1731 N N . ASP A 1 226 ? -11.160 -11.110 3.014 1.00 90.19 226 ASP A N 1
ATOM 1732 C CA . ASP A 1 226 ? -10.063 -10.579 3.828 1.00 90.19 226 ASP A CA 1
ATOM 1733 C C . ASP A 1 226 ? -9.916 -9.058 3.638 1.00 90.19 226 ASP A C 1
ATOM 1735 O O . ASP A 1 226 ? -9.468 -8.376 4.559 1.00 90.19 226 ASP A O 1
ATOM 1739 N N . ILE A 1 227 ? -10.323 -8.521 2.476 1.00 93.62 227 ILE A N 1
ATOM 1740 C CA . ILE A 1 227 ? -10.460 -7.081 2.214 1.00 93.62 227 ILE A CA 1
ATOM 1741 C C . ILE A 1 227 ? -11.888 -6.797 1.754 1.00 93.62 227 ILE A C 1
ATOM 1743 O O . ILE A 1 227 ? -12.405 -7.491 0.884 1.00 93.62 227 ILE A O 1
ATOM 1747 N N . SER A 1 228 ? -12.534 -5.762 2.291 1.00 93.00 228 SER A N 1
ATOM 1748 C CA . SER A 1 228 ? -13.925 -5.468 1.889 1.00 93.00 228 SER A CA 1
ATOM 1749 C C . SER A 1 228 ? -14.040 -4.681 0.599 1.00 93.00 228 SER A C 1
ATOM 1751 O O . SER A 1 228 ? -14.931 -4.950 -0.204 1.00 93.00 228 SER A O 1
ATOM 1753 N N . TRP A 1 229 ? -13.143 -3.718 0.398 1.00 96.38 229 TRP A N 1
ATOM 1754 C CA . TRP A 1 229 ? -13.109 -2.897 -0.803 1.00 96.38 229 TRP A CA 1
ATOM 1755 C C . TRP A 1 229 ? -11.740 -2.947 -1.458 1.00 96.38 229 TRP A C 1
ATOM 1757 O O . TRP A 1 229 ? -10.744 -2.505 -0.894 1.00 96.38 229 TRP A O 1
ATOM 1767 N N . TYR A 1 230 ? -11.708 -3.452 -2.685 1.00 98.00 230 TYR A N 1
ATOM 1768 C CA . TYR A 1 230 ? -10.527 -3.413 -3.532 1.00 98.00 230 TYR A CA 1
ATOM 1769 C C . TYR A 1 230 ? -10.609 -2.180 -4.427 1.00 98.00 230 TYR A C 1
ATOM 1771 O O . TYR A 1 230 ? -11.556 -2.050 -5.205 1.00 98.00 230 TYR A O 1
ATOM 1779 N N . THR A 1 231 ? -9.636 -1.276 -4.324 1.00 97.75 231 THR A N 1
ATOM 1780 C CA . THR A 1 231 ? -9.581 -0.062 -5.146 1.00 97.75 231 THR A CA 1
ATOM 1781 C C . THR A 1 231 ? -8.197 0.126 -5.759 1.00 97.75 231 THR A C 1
ATOM 1783 O O . THR A 1 231 ? -7.189 -0.313 -5.207 1.00 97.75 231 THR A O 1
ATOM 1786 N N . THR A 1 232 ? -8.158 0.769 -6.921 1.00 96.81 232 THR A N 1
ATOM 1787 C CA . THR A 1 232 ? -6.937 1.192 -7.611 1.00 96.81 232 THR A CA 1
ATOM 1788 C C . THR A 1 232 ? -7.258 2.456 -8.391 1.00 96.81 232 THR A C 1
ATOM 1790 O O . THR A 1 232 ? -8.347 2.570 -8.961 1.00 96.81 232 THR A O 1
ATOM 1793 N N . MET A 1 233 ? -6.326 3.404 -8.434 1.00 94.44 233 MET A N 1
ATOM 1794 C CA . MET A 1 233 ? -6.380 4.451 -9.449 1.00 94.44 233 MET A CA 1
ATOM 1795 C C . MET A 1 233 ? -6.091 3.829 -10.824 1.00 94.44 233 MET A C 1
ATOM 1797 O O . MET A 1 233 ? -5.403 2.813 -10.908 1.00 94.44 233 MET A O 1
ATOM 1801 N N . VAL A 1 234 ? -6.653 4.407 -11.886 1.00 90.94 234 VAL A N 1
ATOM 1802 C CA . VAL A 1 234 ? -6.332 4.053 -13.275 1.00 90.94 234 VAL A CA 1
ATOM 1803 C C . VAL A 1 234 ? -6.053 5.353 -14.018 1.00 90.94 234 VAL A C 1
ATOM 1805 O O . VAL A 1 234 ? -6.936 6.207 -14.116 1.00 90.94 234 VAL A O 1
ATOM 1808 N N . GLY A 1 235 ? -4.819 5.532 -14.477 1.00 79.06 235 GLY A N 1
ATOM 1809 C CA . GLY A 1 235 ? -4.341 6.757 -15.114 1.00 79.06 235 GLY A CA 1
ATOM 1810 C C . GLY A 1 235 ? -4.135 6.659 -16.622 1.00 79.06 235 GLY A C 1
ATOM 1811 O O . GLY A 1 235 ? -3.797 7.681 -17.227 1.00 79.06 235 GLY A O 1
ATOM 1812 N N . LYS A 1 236 ? -4.330 5.487 -17.246 1.00 66.56 236 LYS A N 1
ATOM 1813 C CA . LYS A 1 236 ? -4.213 5.340 -18.704 1.00 66.56 236 LYS A CA 1
ATOM 1814 C C . LYS A 1 236 ? -5.090 6.362 -19.443 1.00 66.56 236 LYS A C 1
ATOM 1816 O O . LYS A 1 236 ? -6.313 6.360 -19.296 1.00 66.56 236 LYS A O 1
ATOM 1821 N N . LYS A 1 237 ? -4.443 7.227 -20.229 1.00 49.75 237 LYS A N 1
ATOM 1822 C CA . LYS A 1 237 ? -5.080 8.096 -21.230 1.00 49.75 237 LYS A CA 1
ATOM 1823 C C . LYS A 1 237 ? -5.321 7.343 -22.530 1.00 49.75 237 LYS A C 1
ATOM 1825 O O . LYS A 1 237 ? -4.483 6.477 -22.868 1.00 49.75 237 LYS A O 1
#

Sequence (237 aa):
EKGVVVPPKSHVGLDIGTGASCIYPLLFVTYVTQQQQDGEETNSLSGSWNMLATEVDAVSASAARANVQANQLQDKIHVVLVKPTDAQQQEEQLSATTETKLEKDFRLDHPADLKSANQLSSSSSNSLRARGPIACAMEATLSDEAPSWLDPATISDHDAEKGQRRFDFCMTNPPFYDSADAEATTRQRMDDRSRTPMTLSEGTYPKGEVGFVLDMVRDSLYYRTDISWYTTMVGKK

Nearest PDB structures (foldseek):
  2h00-assembly1_A  TM=7.502E-01  e=1.118E-07  Homo sapiens
  8uzd-assembly1_A  TM=5.807E-01  e=5.117E-01  Ilex paraguariensis
  8uzd-assembly1_B-2  TM=5.793E-01  e=7.930E-01  Ilex paraguariensis
  6cgj-assembly1_A  TM=6.130E-01  e=2.773E+00  Legionella pneumophila subsp. pneumophila str. Philadelphia 1
  6cdw-assembly1_A  TM=6.044E-01  e=3.793E+00  Legionella pneumophila subsp. pneumophila str. Philadelphia 1

Mean predicted aligned error: 10.98 Å

Solvent-accessible surface area (backbone atoms only — not comparable to full-atom values): 13976 Å² total; per-residue (Å²): 132,84,77,82,79,75,75,72,44,51,43,31,38,35,35,49,58,36,50,43,68,28,51,69,57,53,52,50,49,52,50,52,55,50,37,52,71,73,67,65,58,44,88,89,64,60,52,50,68,32,28,43,30,27,18,65,51,70,66,31,34,50,41,18,44,52,47,36,51,76,68,71,35,57,93,40,42,45,74,41,77,34,67,76,32,48,63,54,52,51,47,54,52,52,51,55,53,49,52,56,46,52,58,51,64,74,66,62,92,62,101,77,85,91,82,90,88,84,78,85,76,87,75,89,65,82,79,72,77,79,41,20,65,54,43,36,53,56,56,54,65,72,41,94,82,45,59,71,82,68,38,54,90,55,38,61,63,92,54,81,88,57,72,76,46,64,25,58,28,36,39,33,66,60,21,68,26,31,62,89,41,67,66,66,80,47,83,77,87,82,55,98,66,78,78,75,90,67,55,70,72,62,36,29,29,62,65,5,35,65,34,50,53,51,32,36,52,58,33,44,74,70,50,52,62,34,38,70,36,87,48,66,61,84,80,87,127

pLDDT: mean 79.1, std 19.31, range [37.78, 98.75]

Organism: NCBI:txid420275

Foldseek 3Di:
DPPDPDAWAEAEEEEFACFLQVPVQVVVQVVLVVCVVVVVDDPVSTGQAAYEYEHQDPNSLVSNVVNCVVVVNCLRYPYDHWHDWLQVVVVVVVVVVVVVVVVVVVVPPDPDDDDDDDDPDDDDDPPDDTQARVNRSVVRLVDPPHDPSQPLVNRDDPPVVQPRARHQEYEYAWAADALPDPVLVDFPPDDPDGDDDDDSRSHYDHVGPVVRVVSLVVVCVVCVRNYNYYYYDDDDD

InterPro domains:
  IPR010286 METTL16/RlmF family [PF05971] (10-85)
  IPR010286 METTL16/RlmF family [PF05971] (164-237)
  IPR010286 METTL16/RlmF family [PTHR13393] (10-237)
  IPR029063 S-adenosyl-L-methionine-dependent methyltransferase superfamily [G3DSA:3.40.50.150] (6-237)
  IPR029063 S-adenosyl-L-methionine-dependent methyltransferase superfamily [SSF53335] (14-184)